Protein AF-A0A352PPS0-F1 (afdb_monomer_lite)

pLDDT: mean 83.67, std 15.59, range [37.5, 98.56]

Structure (mmCIF, N/CA/C/O backbone):
data_AF-A0A352PPS0-F1
#
_entry.id   AF-A0A352PPS0-F1
#
loop_
_atom_site.group_PDB
_atom_site.id
_atom_site.type_symbol
_atom_site.label_atom_id
_atom_site.label_alt_id
_atom_site.label_comp_id
_atom_site.label_asym_id
_atom_site.label_entity_id
_atom_site.label_seq_id
_atom_site.pdbx_PDB_ins_code
_atom_site.Cartn_x
_atom_site.Cartn_y
_atom_site.Cartn_z
_atom_site.occupancy
_atom_site.B_iso_or_equiv
_atom_site.auth_seq_id
_atom_site.auth_comp_id
_atom_site.auth_asym_id
_atom_site.auth_atom_id
_atom_site.pdbx_PDB_model_num
ATOM 1 N N . MET A 1 1 ? 40.418 -18.395 -46.993 1.00 37.50 1 MET A N 1
ATOM 2 C CA . MET A 1 1 ? 40.981 -17.068 -46.673 1.00 37.50 1 MET A CA 1
ATOM 3 C C . MET A 1 1 ? 39.799 -16.123 -46.487 1.00 37.50 1 MET A C 1
ATOM 5 O O . MET A 1 1 ? 39.028 -15.987 -47.421 1.00 37.50 1 MET A O 1
ATOM 9 N N . ALA A 1 2 ? 39.652 -15.598 -45.265 1.00 41.09 2 ALA A N 1
ATOM 10 C CA . ALA A 1 2 ? 38.721 -14.564 -44.783 1.00 41.09 2 ALA A CA 1
ATOM 11 C C . ALA A 1 2 ? 37.194 -14.822 -44.847 1.00 41.09 2 ALA A C 1
ATOM 13 O O . ALA A 1 2 ? 36.519 -14.446 -45.799 1.00 41.09 2 ALA A O 1
ATOM 14 N N . GLU A 1 3 ? 36.640 -15.358 -43.750 1.00 42.94 3 GLU A N 1
ATOM 15 C CA . GLU A 1 3 ? 35.248 -15.107 -43.349 1.00 42.94 3 GLU A CA 1
ATOM 16 C C . GLU A 1 3 ? 35.122 -13.666 -42.822 1.00 42.94 3 GLU A C 1
ATOM 18 O O . GLU A 1 3 ? 35.932 -13.212 -42.013 1.00 42.94 3 GLU A O 1
ATOM 23 N N . HIS A 1 4 ? 34.116 -12.939 -43.305 1.00 43.69 4 HIS A N 1
ATOM 24 C CA . HIS A 1 4 ? 33.852 -11.531 -43.007 1.00 43.69 4 HIS A CA 1
ATOM 25 C C . HIS A 1 4 ? 33.014 -11.402 -41.713 1.00 43.69 4 HIS A C 1
ATOM 27 O O . HIS A 1 4 ? 31.866 -11.850 -41.704 1.00 43.69 4 HIS A O 1
ATOM 33 N N . PRO A 1 5 ? 33.491 -10.767 -40.620 1.00 50.28 5 PRO A N 1
ATOM 34 C CA . PRO A 1 5 ? 32.721 -10.633 -39.387 1.00 50.28 5 PRO A CA 1
ATOM 35 C C . PRO A 1 5 ? 32.098 -9.231 -39.298 1.00 50.28 5 PRO A C 1
ATOM 37 O O . PRO A 1 5 ? 32.590 -8.377 -38.567 1.00 50.28 5 PRO A O 1
ATOM 40 N N . LEU A 1 6 ? 31.020 -8.967 -40.045 1.00 51.28 6 LEU A N 1
ATOM 41 C CA . LEU A 1 6 ? 30.282 -7.689 -39.955 1.00 51.28 6 LEU A CA 1
ATOM 42 C C . LEU A 1 6 ? 28.905 -7.799 -39.274 1.00 51.28 6 LEU A C 1
ATOM 44 O O . LEU A 1 6 ? 28.331 -6.780 -38.915 1.00 51.28 6 LEU A O 1
ATOM 48 N N . GLY A 1 7 ? 28.405 -9.007 -38.990 1.00 50.94 7 GLY A N 1
ATOM 49 C CA . GLY A 1 7 ? 27.068 -9.194 -38.399 1.00 50.94 7 GLY A CA 1
ATOM 50 C C . GLY A 1 7 ? 26.968 -9.034 -36.874 1.00 50.94 7 GLY A C 1
ATOM 51 O O . GLY A 1 7 ? 25.877 -8.895 -36.348 1.00 50.94 7 GLY A O 1
ATOM 52 N N . ARG A 1 8 ? 28.083 -9.047 -36.126 1.00 51.66 8 ARG A N 1
ATOM 53 C CA . ARG A 1 8 ? 28.049 -9.082 -34.643 1.00 51.66 8 ARG A CA 1
ATOM 54 C C . ARG A 1 8 ? 28.060 -7.696 -33.977 1.00 51.66 8 ARG A C 1
ATOM 56 O O . ARG A 1 8 ? 27.769 -7.587 -32.786 1.00 51.66 8 ARG A O 1
ATOM 63 N N . PHE A 1 9 ? 28.431 -6.650 -34.714 1.00 49.06 9 PHE A N 1
ATOM 64 C CA . PHE A 1 9 ? 28.493 -5.283 -34.185 1.00 49.06 9 PHE A CA 1
ATOM 65 C C . PHE A 1 9 ? 27.143 -4.558 -34.251 1.00 49.06 9 PHE A C 1
ATOM 67 O O . PHE A 1 9 ? 26.842 -3.784 -33.344 1.00 49.06 9 PHE A O 1
ATOM 74 N N . ASP A 1 10 ? 26.319 -4.862 -35.256 1.00 56.62 10 ASP A N 1
ATOM 75 C CA . ASP A 1 10 ? 25.022 -4.212 -35.479 1.00 56.62 10 ASP A CA 1
ATOM 76 C C . ASP A 1 10 ? 23.977 -4.634 -34.424 1.00 56.62 10 ASP A C 1
ATOM 78 O O . ASP A 1 10 ? 23.332 -3.798 -33.795 1.00 56.62 10 ASP A O 1
ATOM 82 N N . ASP A 1 11 ? 23.930 -5.924 -34.067 1.00 53.34 11 ASP A N 1
ATOM 83 C CA . ASP A 1 11 ? 23.025 -6.434 -33.022 1.00 53.34 11 ASP A CA 1
ATOM 84 C C . ASP A 1 11 ? 23.283 -5.815 -31.639 1.00 53.34 11 ASP A C 1
ATOM 86 O O . ASP A 1 11 ? 22.356 -5.581 -30.864 1.00 53.34 11 ASP A O 1
ATOM 90 N N . ARG A 1 12 ? 24.546 -5.503 -31.310 1.00 50.44 12 ARG A N 1
ATOM 91 C CA . ARG A 1 12 ? 24.896 -4.849 -30.035 1.00 50.44 12 ARG A CA 1
ATOM 92 C C . ARG A 1 12 ? 24.536 -3.367 -30.021 1.00 50.44 12 ARG A C 1
ATOM 94 O O . ARG A 1 12 ? 24.243 -2.839 -28.949 1.00 50.44 12 ARG A O 1
ATOM 101 N N . LEU A 1 13 ? 24.575 -2.706 -31.175 1.00 52.91 13 LEU A N 1
ATOM 102 C CA . LEU A 1 13 ? 24.154 -1.317 -31.341 1.00 52.91 13 LEU A CA 1
ATOM 103 C C . LEU A 1 13 ? 22.631 -1.202 -31.285 1.00 52.91 13 LEU A C 1
ATOM 105 O O . LEU A 1 13 ? 22.135 -0.353 -30.553 1.00 52.91 13 LEU A O 1
ATOM 109 N N . ASN A 1 14 ? 21.898 -2.119 -31.917 1.00 47.72 14 ASN A N 1
ATOM 110 C CA . ASN A 1 14 ? 20.436 -2.173 -31.840 1.00 47.72 14 ASN A CA 1
ATOM 111 C C . ASN A 1 14 ? 19.934 -2.588 -30.444 1.00 47.72 14 ASN A C 1
ATOM 113 O O . ASN A 1 14 ? 18.963 -2.019 -29.948 1.00 47.72 14 ASN A O 1
ATOM 117 N N . PHE A 1 15 ? 20.638 -3.489 -29.746 1.00 49.09 15 PHE A N 1
ATOM 118 C CA . PHE A 1 15 ? 20.342 -3.826 -28.347 1.00 49.09 15 PHE A CA 1
ATOM 119 C C . PHE A 1 15 ? 20.603 -2.652 -27.392 1.00 49.09 15 PHE A C 1
ATOM 121 O O . PHE A 1 15 ? 19.826 -2.423 -26.470 1.00 49.09 15 PHE A O 1
ATOM 128 N N . ARG A 1 16 ? 21.671 -1.874 -27.619 1.00 47.38 16 ARG A N 1
ATOM 129 C CA . ARG A 1 16 ? 21.969 -0.667 -26.828 1.00 47.38 16 ARG A CA 1
ATOM 130 C C . ARG A 1 16 ? 21.040 0.502 -27.165 1.00 47.38 16 ARG A C 1
ATOM 132 O O . ARG A 1 16 ? 20.626 1.203 -26.254 1.00 47.38 16 ARG A O 1
ATOM 139 N N . ALA A 1 17 ? 20.646 0.667 -28.425 1.00 43.44 17 ALA A N 1
ATOM 140 C CA . ALA A 1 17 ? 19.723 1.716 -28.860 1.00 43.44 17 ALA A CA 1
ATOM 141 C C . ALA A 1 17 ? 18.268 1.459 -28.416 1.00 43.44 17 ALA A C 1
ATOM 143 O O . ALA A 1 17 ? 17.524 2.405 -28.176 1.00 43.44 17 ALA A O 1
ATOM 144 N N . ALA A 1 18 ? 17.864 0.195 -28.233 1.00 47.72 18 ALA A N 1
ATOM 145 C CA . ALA A 1 18 ? 16.584 -0.162 -27.612 1.00 47.72 18 ALA A CA 1
ATOM 146 C C . ALA A 1 18 ? 16.603 -0.082 -26.067 1.00 47.72 18 ALA A C 1
ATOM 148 O O . ALA A 1 18 ? 15.538 -0.083 -25.443 1.00 47.72 18 ALA A O 1
ATOM 149 N N . ALA A 1 19 ? 17.791 -0.010 -25.450 1.00 51.19 19 ALA A N 1
ATOM 150 C CA . ALA A 1 19 ? 17.988 0.006 -23.997 1.00 51.19 19 ALA A CA 1
ATOM 151 C C . ALA A 1 19 ? 17.868 1.401 -23.354 1.00 51.19 19 ALA A C 1
ATOM 153 O O . ALA A 1 19 ? 17.759 1.490 -22.134 1.00 51.19 19 ALA A O 1
ATOM 154 N N . ASP A 1 20 ? 17.794 2.475 -24.143 1.00 52.12 20 ASP A N 1
ATOM 155 C CA . ASP A 1 20 ? 17.664 3.852 -23.645 1.00 52.12 20 ASP A CA 1
ATOM 156 C C . ASP A 1 20 ? 16.198 4.283 -23.433 1.00 52.12 20 ASP A C 1
ATOM 158 O O . ASP A 1 20 ? 15.811 5.435 -23.643 1.00 52.12 20 ASP A O 1
ATOM 162 N N . ARG A 1 21 ? 15.344 3.387 -22.916 1.00 60.16 21 ARG A N 1
ATOM 163 C CA . ARG A 1 21 ? 14.296 3.900 -22.018 1.00 60.16 21 ARG A CA 1
ATOM 164 C C . ARG A 1 21 ? 15.053 4.439 -20.809 1.00 60.16 21 ARG A C 1
ATOM 166 O O . ARG A 1 21 ? 15.854 3.684 -20.265 1.00 60.16 21 ARG A O 1
ATOM 173 N N . PRO A 1 22 ? 14.842 5.684 -20.343 1.00 71.94 22 PRO A N 1
ATOM 174 C CA . PRO A 1 22 ? 15.535 6.136 -19.147 1.00 71.94 22 PRO A CA 1
ATOM 175 C C . PRO A 1 22 ? 15.163 5.174 -18.015 1.00 71.94 22 PRO A C 1
ATOM 177 O O . PRO A 1 22 ? 14.021 5.181 -17.559 1.00 71.94 22 PRO A O 1
ATOM 180 N N . MET A 1 23 ? 16.095 4.310 -17.595 1.00 80.62 23 MET A N 1
ATOM 181 C CA . MET A 1 23 ? 15.862 3.246 -16.600 1.00 80.62 23 MET A CA 1
ATOM 182 C C . MET A 1 23 ? 15.218 3.808 -15.325 1.00 80.62 23 MET A C 1
ATOM 184 O O . MET A 1 23 ? 14.357 3.189 -14.706 1.00 80.62 23 MET A O 1
ATOM 188 N N . ILE A 1 24 ? 15.553 5.061 -15.012 1.00 88.50 24 ILE A N 1
ATOM 189 C CA . ILE A 1 24 ? 14.968 5.875 -13.945 1.00 88.50 24 ILE A CA 1
ATOM 190 C C . ILE A 1 24 ? 13.440 6.003 -14.076 1.00 88.50 24 ILE A C 1
ATOM 192 O O . ILE A 1 24 ? 12.725 5.863 -13.087 1.00 88.50 24 ILE A O 1
ATOM 196 N N . LEU A 1 25 ? 12.918 6.246 -15.280 1.00 92.50 25 LEU A N 1
ATOM 197 C CA . LEU A 1 25 ? 11.481 6.371 -15.533 1.00 92.50 25 LEU A CA 1
ATOM 198 C C . LEU A 1 25 ? 10.762 5.036 -15.330 1.00 92.50 25 LEU A C 1
ATOM 200 O O . LEU A 1 25 ? 9.677 5.016 -14.754 1.00 92.50 25 LEU A O 1
ATOM 204 N N . LEU A 1 26 ? 11.360 3.919 -15.756 1.00 94.12 26 LEU A N 1
ATOM 205 C CA . LEU A 1 26 ? 10.800 2.592 -15.495 1.00 94.12 26 LEU A CA 1
ATOM 206 C C . LEU A 1 26 ? 10.737 2.309 -13.987 1.00 94.12 26 LEU A C 1
ATOM 208 O O . LEU A 1 26 ? 9.697 1.892 -13.479 1.00 94.12 26 LEU A O 1
ATOM 212 N N . TYR A 1 27 ? 11.814 2.595 -13.258 1.00 95.50 27 TYR A N 1
ATOM 213 C CA . TYR A 1 27 ? 11.867 2.405 -11.807 1.00 95.50 27 TYR A CA 1
ATOM 214 C C . TYR A 1 27 ? 10.841 3.269 -11.084 1.00 95.50 27 TYR A C 1
ATOM 216 O O . TYR A 1 27 ? 10.126 2.778 -10.211 1.00 95.50 27 TYR A O 1
ATOM 224 N N . ALA A 1 28 ? 10.705 4.532 -11.495 1.00 96.31 28 ALA A N 1
ATOM 225 C CA . ALA A 1 28 ? 9.682 5.426 -10.975 1.00 96.31 28 ALA A CA 1
ATOM 226 C C . ALA A 1 28 ? 8.274 4.867 -11.225 1.00 96.31 28 ALA A C 1
ATOM 228 O O . ALA A 1 28 ? 7.472 4.827 -10.297 1.00 96.31 28 ALA A O 1
ATOM 229 N N . LYS A 1 29 ? 7.980 4.368 -12.434 1.00 97.31 29 LYS A N 1
ATOM 230 C CA . LYS A 1 29 ? 6.690 3.731 -12.747 1.00 97.31 29 LYS A CA 1
ATOM 231 C C . LYS A 1 29 ? 6.410 2.534 -11.838 1.00 97.31 29 LYS A C 1
ATOM 233 O O . LYS A 1 29 ? 5.320 2.444 -11.280 1.00 97.31 29 LYS A O 1
ATOM 238 N N . ILE A 1 30 ? 7.383 1.642 -11.651 1.00 97.56 30 ILE A N 1
ATOM 239 C CA . ILE A 1 30 ? 7.228 0.473 -10.774 1.00 97.56 30 ILE A CA 1
ATOM 240 C C . ILE A 1 30 ? 6.964 0.915 -9.330 1.00 97.56 30 ILE A C 1
ATOM 242 O O . ILE A 1 30 ? 6.013 0.443 -8.711 1.00 97.56 30 ILE A O 1
ATOM 246 N N . LEU A 1 31 ? 7.751 1.853 -8.799 1.00 97.75 31 LEU A N 1
ATOM 247 C CA . LEU A 1 31 ? 7.575 2.355 -7.434 1.00 97.75 31 LEU A CA 1
ATOM 248 C C . LEU A 1 31 ? 6.219 3.042 -7.243 1.00 97.75 31 LEU A C 1
ATOM 250 O O . LEU A 1 31 ? 5.533 2.761 -6.262 1.00 97.75 31 LEU A O 1
ATOM 254 N N . ILE A 1 32 ? 5.796 3.886 -8.191 1.00 98.00 32 ILE A N 1
ATOM 255 C CA . ILE A 1 32 ? 4.479 4.540 -8.169 1.00 98.00 32 ILE A CA 1
ATOM 256 C C . ILE A 1 32 ? 3.366 3.491 -8.174 1.00 98.00 32 ILE A C 1
ATOM 258 O O . ILE A 1 32 ? 2.435 3.593 -7.375 1.00 98.00 32 ILE A O 1
ATOM 262 N N . LEU A 1 33 ? 3.469 2.464 -9.023 1.00 98.38 33 LEU A N 1
ATOM 263 C CA . LEU A 1 33 ? 2.502 1.372 -9.070 1.00 98.38 33 LEU A CA 1
ATOM 264 C C . LEU A 1 33 ? 2.408 0.661 -7.712 1.00 98.38 33 LEU A C 1
ATOM 266 O O . LEU A 1 33 ? 1.320 0.588 -7.140 1.00 98.38 33 LEU A O 1
ATOM 270 N N . LEU A 1 34 ? 3.531 0.192 -7.164 1.00 97.88 34 LEU A N 1
ATOM 271 C CA . LEU A 1 34 ? 3.546 -0.560 -5.906 1.00 97.88 34 LEU A CA 1
ATOM 272 C C . LEU A 1 34 ? 3.079 0.286 -4.715 1.00 97.88 34 LEU A C 1
ATOM 274 O O . LEU A 1 34 ? 2.258 -0.173 -3.918 1.00 97.88 34 LEU A O 1
ATOM 278 N N . TRP A 1 35 ? 3.534 1.536 -4.607 1.00 97.50 35 TRP A N 1
ATOM 279 C CA . TRP A 1 35 ? 3.053 2.447 -3.569 1.00 97.50 35 TRP A CA 1
ATOM 280 C C . TRP A 1 35 ? 1.562 2.733 -3.718 1.00 97.50 35 TRP A C 1
ATOM 282 O O . TRP A 1 35 ? 0.854 2.705 -2.718 1.00 97.50 35 TRP A O 1
ATOM 292 N N . SER A 1 36 ? 1.048 2.947 -4.933 1.00 97.31 36 SER A N 1
ATOM 293 C CA . SER A 1 36 ? -0.384 3.206 -5.134 1.00 97.31 36 SER A CA 1
ATOM 294 C C . SER A 1 36 ? -1.265 2.047 -4.652 1.00 97.31 36 SER A C 1
ATOM 296 O O . SER A 1 36 ? -2.279 2.279 -3.994 1.00 97.31 36 SER A O 1
ATOM 298 N N . ILE A 1 37 ? -0.835 0.805 -4.897 1.00 97.69 37 ILE A N 1
ATOM 299 C CA . ILE A 1 37 ? -1.500 -0.412 -4.417 1.00 97.69 37 ILE A CA 1
ATOM 300 C C . ILE A 1 37 ? -1.475 -0.457 -2.885 1.00 97.69 37 ILE A C 1
ATOM 302 O O . ILE A 1 37 ? -2.512 -0.668 -2.258 1.00 97.69 37 ILE A O 1
ATOM 306 N N . ASN A 1 38 ? -0.309 -0.218 -2.278 1.00 95.31 38 ASN A N 1
ATOM 307 C CA . ASN A 1 38 ? -0.132 -0.275 -0.826 1.00 95.31 38 ASN A CA 1
ATOM 308 C C . ASN A 1 38 ? -0.883 0.843 -0.080 1.00 95.31 38 ASN A C 1
ATOM 310 O O . ASN A 1 38 ? -1.439 0.626 0.996 1.00 95.31 38 ASN A O 1
ATOM 314 N N . PHE A 1 39 ? -0.947 2.038 -0.670 1.00 93.75 39 PHE A N 1
ATOM 315 C CA . PHE A 1 39 ? -1.657 3.181 -0.104 1.00 93.75 39 PHE A CA 1
ATOM 316 C C . PHE A 1 39 ? -3.174 3.111 -0.306 1.00 93.75 39 PHE A C 1
ATOM 318 O O . PHE A 1 39 ? -3.901 3.774 0.436 1.00 93.75 39 PHE A O 1
ATOM 325 N N . ALA A 1 40 ? -3.685 2.312 -1.247 1.00 95.44 40 ALA A N 1
ATOM 326 C CA . ALA A 1 40 ? -5.117 2.260 -1.535 1.00 95.44 40 ALA A CA 1
ATOM 327 C C . ALA A 1 40 ? -5.984 1.861 -0.317 1.00 95.44 40 ALA A C 1
ATOM 329 O O . ALA A 1 40 ? -6.936 2.593 -0.028 1.00 95.44 40 ALA A O 1
ATOM 330 N N . PRO A 1 41 ? -5.682 0.799 0.464 1.00 93.94 41 PRO A N 1
ATOM 331 C CA . PRO A 1 41 ? -6.477 0.452 1.644 1.00 93.94 41 PRO A CA 1
ATOM 332 C C . PRO A 1 41 ? -6.577 1.563 2.711 1.00 93.94 41 PRO A C 1
ATOM 334 O O . PRO A 1 41 ? -7.706 1.912 3.077 1.00 93.94 41 PRO A O 1
ATOM 337 N N . PRO A 1 42 ? -5.474 2.160 3.222 1.00 91.81 42 PRO A N 1
ATOM 338 C CA . PRO A 1 42 ? -5.576 3.241 4.205 1.00 91.81 42 PRO A CA 1
ATOM 339 C C . PRO A 1 42 ? -6.204 4.514 3.622 1.00 91.81 42 PRO A C 1
ATOM 341 O O . PRO A 1 42 ? -6.929 5.212 4.336 1.00 91.81 42 PRO A O 1
ATOM 344 N N . LEU A 1 43 ? -5.990 4.802 2.334 1.00 91.88 43 LEU A N 1
ATOM 345 C CA . LEU A 1 43 ? -6.595 5.949 1.655 1.00 91.88 43 LEU A CA 1
ATOM 346 C C . LEU A 1 43 ? -8.117 5.797 1.537 1.00 91.88 43 LEU A C 1
ATOM 348 O O . LEU A 1 43 ? -8.864 6.718 1.863 1.00 91.88 43 LEU A O 1
ATOM 352 N N . LEU A 1 44 ? -8.600 4.619 1.146 1.00 92.94 44 LEU A N 1
ATOM 353 C CA . LEU A 1 44 ? -10.034 4.337 1.089 1.00 92.94 44 LEU A CA 1
ATOM 354 C C . LEU A 1 44 ? -10.663 4.293 2.475 1.00 92.94 44 LEU A C 1
ATOM 356 O O . LEU A 1 44 ? -11.769 4.796 2.645 1.00 92.94 44 LEU A O 1
ATOM 360 N N . ALA A 1 45 ? -9.957 3.775 3.481 1.00 90.50 45 ALA A N 1
ATOM 361 C CA . ALA A 1 45 ? -10.411 3.882 4.863 1.00 90.50 45 ALA A CA 1
ATOM 362 C C . ALA A 1 45 ? -10.557 5.349 5.294 1.00 90.50 45 ALA A C 1
ATOM 364 O O . ALA A 1 45 ? -11.547 5.710 5.928 1.00 90.50 45 ALA A O 1
ATOM 365 N N . HIS A 1 46 ? -9.628 6.218 4.884 1.00 89.12 46 HIS A N 1
ATOM 366 C CA . HIS A 1 46 ? -9.751 7.654 5.102 1.00 89.12 46 HIS A CA 1
ATOM 367 C C . HIS A 1 46 ? -10.928 8.270 4.334 1.00 89.12 46 HIS A C 1
ATOM 369 O O . HIS A 1 46 ? -11.619 9.118 4.888 1.00 89.12 46 HIS A O 1
ATOM 375 N N . PHE A 1 47 ? -11.204 7.880 3.087 1.00 88.44 47 PHE A N 1
ATOM 376 C CA . PHE A 1 47 ? -12.268 8.507 2.289 1.00 88.44 47 PHE A CA 1
ATOM 377 C C . PHE A 1 47 ? -13.683 7.969 2.546 1.00 88.44 47 PHE A C 1
ATOM 379 O O . PHE A 1 47 ? -14.658 8.712 2.412 1.00 88.44 47 PHE A O 1
ATOM 386 N N . LEU A 1 48 ? -13.801 6.710 2.947 1.00 88.06 48 LEU A N 1
ATOM 387 C CA . LEU A 1 48 ? -15.081 6.027 3.133 1.00 88.06 48 LEU A CA 1
ATOM 388 C C . LEU A 1 48 ? -15.447 5.829 4.609 1.00 88.06 48 LEU A C 1
ATOM 390 O O . LEU A 1 48 ? -16.589 5.487 4.896 1.00 88.06 48 LEU A O 1
ATOM 394 N N . ASP A 1 49 ? -14.526 6.098 5.538 1.00 85.50 49 ASP A N 1
ATOM 395 C CA . ASP A 1 49 ? -14.732 6.029 6.991 1.00 85.50 49 ASP A CA 1
ATOM 396 C C . ASP A 1 49 ? -15.225 4.646 7.455 1.00 85.50 49 ASP A C 1
ATOM 398 O O . ASP A 1 49 ? -14.447 3.693 7.409 1.00 85.50 49 ASP A O 1
ATOM 402 N N . THR A 1 50 ? -16.499 4.488 7.822 1.00 85.44 50 THR A N 1
ATOM 403 C CA . THR A 1 50 ? -17.125 3.196 8.180 1.00 85.44 50 THR A CA 1
ATOM 404 C C . THR A 1 50 ? -17.870 2.532 7.017 1.00 85.44 50 THR A C 1
ATOM 406 O O . THR A 1 50 ? -18.396 1.431 7.138 1.00 85.44 50 THR A O 1
ATOM 409 N N . ARG A 1 51 ? -17.939 3.166 5.842 1.00 87.69 51 ARG A N 1
ATOM 410 C CA . ARG A 1 51 ? -18.642 2.591 4.687 1.00 87.69 51 ARG A CA 1
ATOM 411 C C . ARG A 1 51 ? -17.829 1.444 4.089 1.00 87.69 51 ARG A C 1
ATOM 413 O O . ARG A 1 51 ? -16.640 1.610 3.799 1.00 87.69 51 ARG A O 1
ATOM 420 N N . TRP A 1 52 ? -18.494 0.306 3.881 1.00 87.62 52 TRP A N 1
ATOM 421 C CA . TRP A 1 52 ? -17.920 -0.930 3.323 1.00 87.62 52 TRP A CA 1
ATOM 422 C C . TRP A 1 52 ? -16.667 -1.430 4.061 1.00 87.62 52 TRP A C 1
ATOM 424 O O . TRP A 1 52 ? -15.775 -2.031 3.467 1.00 87.62 52 TRP A O 1
ATOM 434 N N . ASP A 1 53 ? -16.587 -1.192 5.368 1.00 91.38 53 ASP A N 1
ATOM 435 C CA . ASP A 1 53 ? -15.467 -1.592 6.225 1.00 91.38 53 ASP A CA 1
ATOM 436 C C . ASP A 1 53 ? -15.530 -3.060 6.684 1.00 91.38 53 ASP A C 1
ATOM 438 O O . ASP A 1 53 ? -14.815 -3.457 7.604 1.00 91.38 53 ASP A O 1
ATOM 442 N N . ARG A 1 54 ? -16.355 -3.885 6.024 1.00 94.00 54 ARG A N 1
ATOM 443 C CA . ARG A 1 54 ? -16.538 -5.295 6.366 1.00 94.00 54 ARG A CA 1
ATOM 444 C C . ARG A 1 54 ? -15.186 -6.025 6.366 1.00 94.00 54 ARG A C 1
ATOM 446 O O . ARG A 1 54 ? -14.495 -5.998 5.343 1.00 94.00 54 ARG A O 1
ATOM 453 N N . PRO A 1 55 ? -14.823 -6.715 7.465 1.00 94.62 55 PRO A N 1
ATOM 454 C CA . PRO A 1 55 ? -13.632 -7.550 7.503 1.00 94.62 55 PRO A CA 1
ATOM 455 C C . PRO A 1 55 ? -13.708 -8.676 6.473 1.00 94.62 55 PRO A C 1
ATOM 457 O O . PRO A 1 55 ? -14.710 -9.392 6.401 1.00 94.62 55 PRO A O 1
ATOM 460 N N . PHE A 1 56 ? -12.625 -8.866 5.728 1.00 95.31 56 PHE A N 1
ATOM 461 C CA . PHE A 1 56 ? -12.499 -9.871 4.676 1.00 95.31 56 PHE A CA 1
ATOM 462 C C . PHE A 1 56 ? -12.621 -11.295 5.230 1.00 95.31 56 PHE A C 1
ATOM 464 O O . PHE A 1 56 ? -13.290 -12.151 4.653 1.00 95.31 56 PHE A O 1
ATOM 471 N N . ASP A 1 57 ? -12.055 -11.543 6.415 1.00 94.00 57 ASP A N 1
ATOM 472 C CA . ASP A 1 57 ? -12.229 -12.813 7.128 1.00 94.00 57 ASP A CA 1
ATOM 473 C C . ASP A 1 57 ? -13.597 -12.957 7.807 1.00 94.00 57 ASP A C 1
ATOM 475 O O . ASP A 1 57 ? -13.880 -14.008 8.381 1.00 94.00 57 ASP A O 1
ATOM 479 N N . ARG A 1 58 ? -14.457 -11.933 7.755 1.00 94.81 58 ARG A N 1
ATOM 480 C CA . ARG A 1 58 ? -15.754 -11.879 8.445 1.00 94.81 58 ARG A CA 1
ATOM 481 C C . ARG A 1 58 ? -15.631 -12.147 9.951 1.00 94.81 58 ARG A C 1
ATOM 483 O O . ARG A 1 58 ? -16.516 -12.774 10.528 1.00 94.81 58 ARG A O 1
ATOM 490 N N . ASN A 1 59 ? -14.536 -11.696 10.570 1.00 92.12 59 ASN A N 1
ATOM 491 C CA . ASN A 1 59 ? -14.194 -11.942 11.976 1.00 92.12 59 ASN A CA 1
ATOM 492 C C . ASN A 1 59 ? -14.070 -13.434 12.338 1.00 92.12 59 ASN A C 1
ATOM 494 O O . ASN A 1 59 ? -14.224 -13.810 13.501 1.00 92.12 59 ASN A O 1
ATOM 498 N N . ARG A 1 60 ? -13.797 -14.304 11.357 1.00 94.19 60 ARG A N 1
ATOM 499 C CA . ARG A 1 60 ? -13.561 -15.727 11.613 1.00 94.19 60 ARG A CA 1
ATOM 500 C C . ARG A 1 60 ? -12.291 -15.927 12.430 1.00 94.19 60 ARG A C 1
ATOM 502 O O . ARG A 1 60 ? -11.269 -15.273 12.209 1.00 94.19 60 ARG A O 1
ATOM 509 N N . LEU A 1 61 ? -12.360 -16.895 13.333 1.00 95.75 61 LEU A N 1
ATOM 510 C CA . LEU A 1 61 ? -11.214 -17.375 14.088 1.00 95.75 61 LEU A CA 1
ATOM 511 C C . LEU A 1 61 ? -10.551 -18.533 13.338 1.00 95.75 61 LEU A C 1
ATOM 513 O O . LEU A 1 61 ? -11.211 -19.317 12.654 1.00 95.75 61 LEU A O 1
ATOM 517 N N . PHE A 1 62 ? -9.234 -18.623 13.458 1.00 95.50 62 PHE A N 1
ATOM 518 C CA . PHE A 1 62 ? -8.467 -19.781 13.030 1.00 95.50 62 PHE A CA 1
ATOM 519 C C . PHE A 1 62 ? -8.483 -20.857 14.130 1.00 95.50 62 PHE A C 1
ATOM 521 O O . PHE A 1 62 ? -9.018 -20.647 15.219 1.00 95.50 62 PHE A O 1
ATOM 528 N N . ARG A 1 63 ? -7.904 -22.032 13.854 1.00 95.44 63 ARG A N 1
ATOM 529 C CA . ARG A 1 63 ? -7.916 -23.195 14.767 1.00 95.44 63 ARG A CA 1
ATOM 530 C C . ARG A 1 63 ? -7.286 -22.912 16.137 1.00 95.44 63 ARG A C 1
ATOM 532 O O . ARG A 1 63 ? -7.561 -23.626 17.088 1.00 95.44 63 ARG A O 1
ATOM 539 N N . ASP A 1 64 ? -6.461 -21.875 16.225 1.00 94.25 64 ASP A N 1
ATOM 540 C CA . ASP A 1 64 ? -5.808 -21.402 17.446 1.00 94.25 64 ASP A CA 1
ATOM 541 C C . ASP A 1 64 ? -6.659 -20.405 18.259 1.00 94.25 64 ASP A C 1
ATOM 543 O O . ASP A 1 64 ? -6.161 -19.800 19.207 1.00 94.25 64 ASP A O 1
ATOM 547 N N . GLY A 1 65 ? -7.920 -20.180 17.873 1.00 93.12 65 GLY A N 1
ATOM 548 C CA . GLY A 1 65 ? -8.835 -19.248 18.540 1.00 93.12 65 GLY A CA 1
ATOM 549 C C . GLY A 1 65 ? -8.540 -17.771 18.266 1.00 93.12 65 GLY A C 1
ATOM 550 O O . GLY A 1 65 ? -9.219 -16.900 18.806 1.00 93.12 65 GLY A O 1
ATOM 551 N N . ARG A 1 66 ? -7.551 -17.456 17.421 1.00 93.38 66 ARG A N 1
ATOM 552 C CA . ARG A 1 66 ? -7.184 -16.076 17.070 1.00 93.38 66 ARG A CA 1
ATOM 553 C C . ARG A 1 66 ? -7.801 -15.678 15.727 1.00 93.38 66 ARG A C 1
ATOM 555 O O . ARG A 1 66 ? -8.027 -16.555 14.894 1.00 93.38 66 ARG A O 1
ATOM 562 N N . PRO A 1 67 ? -8.035 -14.378 15.457 1.00 94.19 67 PRO A N 1
ATOM 563 C CA . PRO A 1 67 ? -8.564 -13.929 14.167 1.00 94.19 67 PRO A CA 1
ATOM 564 C C . PRO A 1 67 ? -7.747 -14.465 12.985 1.00 94.19 67 PRO A C 1
ATOM 566 O O . PRO A 1 67 ? -6.527 -14.618 13.100 1.00 94.19 67 PRO A O 1
ATOM 569 N N . LEU A 1 68 ? -8.389 -14.746 11.849 1.00 94.19 68 LEU A N 1
ATOM 570 C CA . LEU A 1 68 ? -7.688 -15.252 10.666 1.00 94.19 68 LEU A CA 1
ATOM 571 C C . LEU A 1 68 ? -6.705 -14.205 10.121 1.00 94.19 68 LEU A C 1
ATOM 573 O O . LEU A 1 68 ? -5.502 -14.468 10.085 1.00 94.19 68 LEU A O 1
ATOM 577 N N . PHE A 1 69 ? -7.206 -13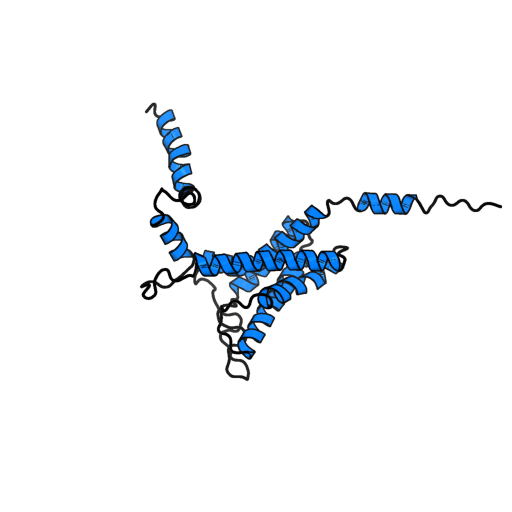.011 9.791 1.00 93.62 69 PHE A N 1
ATOM 578 C CA . PHE A 1 69 ? -6.409 -11.853 9.364 1.00 93.62 69 PHE A CA 1
ATOM 579 C C . PHE A 1 69 ? -6.575 -10.674 10.338 1.00 93.62 69 PHE A C 1
ATOM 581 O O . PHE A 1 69 ? -5.608 -9.980 10.677 1.00 93.62 69 PHE A O 1
ATOM 588 N N . GLY A 1 70 ? -7.786 -10.496 10.867 1.00 90.94 70 GLY A N 1
ATOM 589 C CA . GLY A 1 70 ? -8.170 -9.416 11.769 1.00 90.94 70 GLY A CA 1
ATOM 590 C C . GLY A 1 70 ? -8.951 -8.291 11.075 1.00 90.94 70 GLY A C 1
ATOM 591 O O . GLY A 1 70 ? -8.908 -8.144 9.853 1.00 90.94 70 GLY A O 1
ATOM 592 N N . PRO A 1 71 ? -9.616 -7.427 11.863 1.00 89.44 71 PRO A N 1
ATOM 593 C CA . PRO A 1 71 ? -10.643 -6.498 11.377 1.00 89.44 71 PRO A CA 1
ATOM 594 C C . PRO A 1 71 ? -10.131 -5.377 10.460 1.00 89.44 71 PRO A C 1
ATOM 596 O O . PRO A 1 71 ? -10.923 -4.695 9.823 1.00 89.44 71 PRO A O 1
ATOM 599 N N . HIS A 1 72 ? -8.814 -5.166 10.369 1.00 88.00 72 HIS A N 1
ATOM 600 C CA . HIS A 1 72 ? -8.244 -4.128 9.502 1.00 88.00 72 HIS A CA 1
ATOM 601 C C . HIS A 1 72 ? -8.067 -4.576 8.045 1.00 88.00 72 HIS A C 1
ATOM 603 O O . HIS A 1 72 ? -7.742 -3.746 7.197 1.00 88.00 72 HIS A O 1
ATOM 609 N N . LYS A 1 73 ? -8.279 -5.861 7.735 1.00 92.88 73 LYS A N 1
ATOM 610 C CA . LYS A 1 73 ? -8.293 -6.369 6.358 1.00 92.88 73 LYS A CA 1
ATOM 611 C C . LYS A 1 73 ? -9.725 -6.386 5.877 1.00 92.88 73 LYS A C 1
ATOM 613 O O . LYS A 1 73 ? -10.509 -7.201 6.340 1.00 92.88 73 LYS A O 1
ATOM 618 N N . THR A 1 74 ? -10.072 -5.439 5.012 1.00 95.56 74 THR A N 1
ATOM 619 C CA . THR A 1 74 ? -11.463 -5.142 4.643 1.00 95.56 74 THR A CA 1
ATOM 620 C C . THR A 1 74 ? -11.703 -5.358 3.160 1.00 95.56 74 THR A C 1
ATOM 622 O O . THR A 1 74 ? -10.801 -5.120 2.355 1.00 95.56 74 THR A O 1
ATOM 625 N N . ASP A 1 75 ? -12.930 -5.734 2.797 1.00 94.56 75 ASP A N 1
ATOM 626 C CA . ASP A 1 75 ? -13.325 -5.949 1.398 1.00 94.56 75 ASP A CA 1
ATOM 627 C C . ASP A 1 75 ? -13.028 -4.706 0.543 1.00 94.56 75 ASP A C 1
ATOM 629 O O . ASP A 1 75 ? -12.423 -4.812 -0.524 1.00 94.56 75 ASP A O 1
ATOM 633 N N . ARG A 1 76 ? -13.351 -3.505 1.051 1.00 95.31 76 ARG A N 1
ATOM 634 C CA . ARG A 1 76 ? -13.044 -2.236 0.368 1.00 95.31 76 ARG A CA 1
ATOM 635 C C . ARG A 1 76 ? -11.554 -2.030 0.116 1.00 95.31 76 ARG A C 1
ATOM 637 O O . ARG A 1 76 ? -11.190 -1.467 -0.909 1.00 95.31 76 ARG A O 1
ATOM 644 N N . GLY A 1 77 ? -10.703 -2.445 1.055 1.00 95.62 77 GLY A N 1
ATOM 645 C CA . GLY A 1 77 ? -9.261 -2.262 0.952 1.00 95.62 77 GLY A CA 1
ATOM 646 C C . GLY A 1 77 ? -8.693 -3.156 -0.138 1.00 95.62 77 GLY A C 1
ATOM 647 O O . GLY A 1 77 ? -7.953 -2.678 -0.991 1.00 95.62 77 GLY A O 1
ATOM 648 N N . LEU A 1 78 ? -9.115 -4.422 -0.154 1.00 96.62 78 LEU A N 1
ATOM 649 C CA . LEU A 1 78 ? -8.693 -5.394 -1.158 1.00 96.62 78 LEU A CA 1
ATOM 650 C C . LEU A 1 78 ? -9.197 -4.999 -2.550 1.00 96.62 78 LEU A C 1
ATOM 652 O O . LEU A 1 78 ? -8.393 -4.837 -3.461 1.00 96.62 78 LEU A O 1
ATOM 656 N N . ILE A 1 79 ? -10.507 -4.780 -2.711 1.00 97.25 79 ILE A N 1
ATOM 657 C CA . ILE A 1 79 ? -11.099 -4.384 -4.001 1.00 97.25 79 ILE A CA 1
ATOM 658 C C . ILE A 1 79 ? -10.472 -3.073 -4.486 1.00 97.25 79 ILE A C 1
ATOM 660 O O . ILE A 1 79 ? -10.090 -2.951 -5.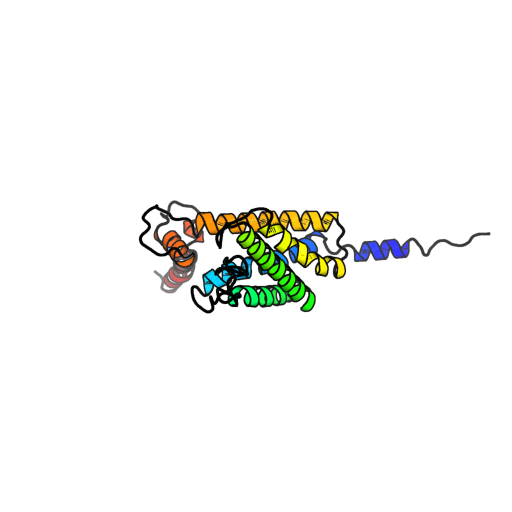647 1.00 97.25 79 ILE A O 1
ATOM 664 N N . GLY A 1 80 ? -10.309 -2.112 -3.581 1.00 97.56 80 GLY A N 1
ATOM 665 C CA . GLY A 1 80 ? -9.670 -0.838 -3.857 1.00 97.56 80 GLY A CA 1
ATOM 666 C C . GLY A 1 80 ? -8.238 -0.957 -4.359 1.00 97.56 80 GLY A C 1
ATOM 667 O O . GLY A 1 80 ? -7.888 -0.309 -5.340 1.00 97.56 80 GLY A O 1
ATOM 668 N N . ALA A 1 81 ? -7.424 -1.805 -3.732 1.00 97.75 81 ALA A N 1
ATOM 669 C CA . ALA A 1 81 ? -6.053 -2.054 -4.163 1.00 97.75 81 ALA A CA 1
ATOM 670 C C . ALA A 1 81 ? -5.990 -2.699 -5.556 1.00 97.75 81 ALA A C 1
ATOM 672 O O . ALA A 1 81 ? -5.159 -2.299 -6.370 1.00 97.75 81 ALA A O 1
ATOM 673 N N . LEU A 1 82 ? -6.894 -3.639 -5.861 1.00 98.50 82 LEU A N 1
ATOM 674 C CA . LEU A 1 82 ? -6.985 -4.261 -7.189 1.00 98.50 82 LEU A CA 1
ATOM 675 C C . LEU A 1 82 ? -7.357 -3.243 -8.273 1.00 98.50 82 LEU A C 1
ATOM 677 O O . LEU A 1 82 ? -6.702 -3.184 -9.317 1.00 98.50 82 LEU A O 1
ATOM 681 N N . LEU A 1 83 ? -8.377 -2.419 -8.018 1.00 98.25 83 LEU A N 1
ATOM 682 C CA . LEU A 1 83 ? -8.801 -1.366 -8.943 1.00 98.25 83 LEU A CA 1
ATOM 683 C C . LEU A 1 83 ? -7.708 -0.308 -9.124 1.00 98.25 83 LEU A C 1
ATOM 685 O O . LEU A 1 83 ? -7.419 0.078 -10.255 1.00 98.25 83 LEU A O 1
ATOM 689 N N . MET A 1 84 ? -7.063 0.113 -8.031 1.00 97.69 84 MET A N 1
ATOM 690 C CA . MET A 1 84 ? -5.980 1.095 -8.065 1.00 97.69 84 MET A CA 1
ATOM 691 C C . MET A 1 84 ? -4.774 0.562 -8.836 1.00 97.69 84 MET A C 1
ATOM 693 O O . MET A 1 84 ? -4.300 1.232 -9.744 1.00 97.69 84 MET A O 1
ATOM 697 N N . GLY A 1 85 ? -4.311 -0.656 -8.548 1.00 98.06 85 GLY A N 1
ATOM 698 C CA . GLY A 1 85 ? -3.179 -1.250 -9.261 1.00 98.06 85 GLY A CA 1
ATOM 699 C C . GLY A 1 85 ? -3.456 -1.458 -10.747 1.00 98.06 85 GLY A C 1
ATOM 700 O O . GLY A 1 85 ? -2.600 -1.165 -11.578 1.00 98.06 85 GLY A O 1
ATOM 701 N N . THR A 1 86 ? -4.668 -1.887 -11.104 1.00 98.31 86 THR A N 1
ATOM 702 C CA . THR A 1 86 ? -5.066 -2.037 -12.513 1.00 98.31 86 THR A CA 1
ATOM 703 C C . THR A 1 86 ? -5.126 -0.679 -13.219 1.00 98.31 86 THR A C 1
ATOM 705 O O . THR A 1 86 ? -4.532 -0.513 -14.283 1.00 98.31 86 THR A O 1
ATOM 708 N N . GLY A 1 87 ? -5.799 0.309 -12.621 1.00 98.31 87 GLY A N 1
ATOM 709 C CA . GLY A 1 87 ? -5.972 1.642 -13.202 1.00 98.31 87 GLY A CA 1
ATOM 710 C C . GLY A 1 87 ? -4.662 2.424 -13.305 1.00 98.31 87 GLY A C 1
ATOM 711 O O . GLY A 1 87 ? -4.322 2.914 -14.378 1.00 98.31 87 GLY A O 1
ATOM 712 N N . ILE A 1 88 ? -3.889 2.496 -12.218 1.00 98.25 88 ILE A N 1
ATOM 713 C CA . ILE A 1 88 ? -2.573 3.149 -12.211 1.00 98.25 88 ILE A CA 1
ATOM 714 C C . ILE A 1 88 ? -1.602 2.409 -13.131 1.00 98.25 88 ILE A C 1
ATOM 716 O O . ILE A 1 88 ? -0.863 3.057 -13.865 1.00 98.25 88 ILE A O 1
ATOM 720 N N . GLY A 1 89 ? -1.636 1.074 -13.166 1.00 97.88 89 GLY A N 1
ATOM 721 C CA . GLY A 1 89 ? -0.838 0.283 -14.104 1.00 97.88 89 GLY A CA 1
ATOM 722 C C . GLY A 1 89 ? -1.075 0.706 -15.554 1.00 97.88 89 GLY A C 1
ATOM 723 O O . GLY A 1 89 ? -0.119 1.046 -16.251 1.00 97.88 89 GLY A O 1
ATOM 724 N N . LEU A 1 90 ? -2.344 0.785 -15.969 1.00 98.12 90 LEU A N 1
ATOM 725 C CA . LEU A 1 90 ? -2.731 1.264 -17.299 1.00 98.12 90 LEU A CA 1
ATOM 726 C C . LEU A 1 90 ? -2.249 2.695 -17.570 1.00 98.12 90 LEU A C 1
ATOM 728 O O . LEU A 1 90 ? -1.665 2.952 -18.621 1.00 98.12 90 LEU A O 1
ATOM 732 N N . LEU A 1 91 ? -2.431 3.613 -16.615 1.00 98.00 91 LEU A N 1
ATOM 733 C CA . LEU A 1 91 ? -1.987 5.008 -16.745 1.00 98.00 91 LEU A CA 1
ATOM 734 C C . LEU A 1 91 ? -0.464 5.142 -16.886 1.00 98.00 91 LEU A C 1
ATOM 736 O O . LEU A 1 91 ? 0.020 6.046 -17.562 1.00 98.00 91 LEU A O 1
ATOM 740 N N . LEU A 1 92 ? 0.301 4.235 -16.279 1.00 96.38 92 LEU A N 1
ATOM 741 C CA . LEU A 1 92 ? 1.761 4.193 -16.390 1.00 96.38 92 LEU A CA 1
ATOM 742 C C . LEU A 1 92 ? 2.245 3.478 -17.665 1.00 96.38 92 LEU A C 1
ATOM 744 O O . LEU A 1 92 ? 3.452 3.458 -17.941 1.00 96.38 92 LEU A O 1
ATOM 748 N N . GLY A 1 93 ? 1.328 2.933 -18.468 1.00 95.75 93 GLY A N 1
ATOM 749 C CA . GLY A 1 93 ? 1.617 2.222 -19.714 1.00 95.75 93 GLY A CA 1
ATOM 750 C C . GLY A 1 93 ? 1.912 0.732 -19.535 1.00 95.75 93 GLY A C 1
ATOM 751 O O . GLY A 1 93 ? 2.437 0.110 -20.457 1.00 95.75 93 GLY A O 1
ATOM 752 N N . PHE A 1 94 ? 1.601 0.152 -18.373 1.00 96.50 94 PHE A N 1
ATOM 753 C CA . PHE A 1 94 ? 1.609 -1.296 -18.194 1.00 96.50 94 PHE A CA 1
ATOM 754 C C . PHE A 1 94 ? 0.296 -1.908 -18.706 1.00 96.50 94 PHE A C 1
ATOM 756 O O . PHE A 1 94 ? -0.767 -1.299 -18.567 1.00 96.50 94 PHE A O 1
ATOM 763 N N . PRO A 1 95 ? 0.320 -3.139 -19.239 1.00 97.44 95 PRO A N 1
ATOM 764 C CA . PRO A 1 95 ? -0.894 -3.895 -19.506 1.00 97.44 95 PRO A CA 1
ATOM 765 C C . PRO A 1 95 ? -1.734 -4.074 -18.236 1.00 97.44 95 PRO A C 1
ATOM 767 O O . PRO A 1 95 ? -1.192 -4.240 -17.140 1.00 97.44 95 PRO A O 1
ATOM 770 N N . TRP A 1 96 ? -3.062 -4.123 -18.383 1.00 97.25 96 TRP A N 1
ATOM 771 C CA . TRP A 1 96 ? -3.991 -4.266 -17.251 1.00 97.25 96 TRP A CA 1
ATOM 772 C C . TRP A 1 96 ? -3.651 -5.463 -16.347 1.00 97.25 96 TRP A C 1
ATOM 774 O O . TRP A 1 96 ? -3.744 -5.364 -15.125 1.00 97.25 96 TRP A O 1
ATOM 784 N N . TRP A 1 97 ? -3.206 -6.579 -16.934 1.00 97.75 97 TRP A N 1
ATOM 785 C CA . TRP A 1 97 ? -2.882 -7.805 -16.208 1.00 97.75 97 TRP A CA 1
ATOM 786 C C . TRP A 1 97 ? -1.604 -7.683 -15.368 1.00 97.75 97 TRP A C 1
ATOM 788 O O . TRP A 1 97 ? -1.505 -8.343 -14.336 1.00 97.75 97 TRP A O 1
ATOM 798 N N . VAL A 1 98 ? -0.655 -6.817 -15.750 1.00 98.00 98 VAL A N 1
ATOM 799 C CA . VAL A 1 98 ? 0.547 -6.536 -14.944 1.00 98.00 98 VAL A CA 1
ATOM 800 C C . VAL A 1 98 ? 0.141 -5.787 -13.680 1.00 98.00 98 VAL A C 1
ATOM 802 O O . VAL A 1 98 ? 0.490 -6.209 -12.578 1.00 98.00 98 VAL A O 1
ATOM 805 N N . GLY A 1 99 ? -0.644 -4.715 -13.829 1.00 98.25 99 GLY A N 1
ATOM 806 C CA . GLY A 1 99 ? -1.154 -3.931 -12.701 1.00 98.25 99 GLY A CA 1
ATOM 807 C C . GLY A 1 99 ? -2.025 -4.764 -11.758 1.00 98.25 99 GLY A C 1
ATOM 808 O O . GLY A 1 99 ? -1.808 -4.759 -10.544 1.00 98.25 99 GLY A O 1
ATOM 809 N N . LEU A 1 100 ? -2.952 -5.548 -12.319 1.00 98.56 100 LEU A N 1
ATOM 810 C CA . LEU A 1 100 ? -3.796 -6.468 -11.558 1.00 98.56 100 LEU A CA 1
ATOM 811 C C . LEU A 1 100 ? -2.968 -7.548 -10.848 1.00 98.56 100 LEU A C 1
ATOM 813 O O . LEU A 1 100 ? -3.171 -7.787 -9.661 1.00 98.56 100 LEU A O 1
ATOM 817 N N . GLY A 1 101 ? -2.022 -8.180 -11.547 1.00 98.50 101 GLY A N 1
ATOM 818 C CA . GLY A 1 101 ? -1.156 -9.218 -10.986 1.00 98.50 101 GLY A CA 1
ATOM 819 C C . GLY A 1 101 ? -0.307 -8.699 -9.827 1.00 98.50 101 GLY A C 1
ATOM 820 O O . GLY A 1 101 ? -0.256 -9.333 -8.772 1.00 98.50 101 GLY A O 1
ATOM 821 N N . CYS A 1 102 ? 0.279 -7.506 -9.976 1.00 98.50 102 CYS A N 1
ATOM 822 C CA . CYS A 1 102 ? 0.987 -6.826 -8.891 1.00 98.50 102 CYS A CA 1
ATOM 823 C C . CYS A 1 102 ? 0.064 -6.570 -7.695 1.00 98.50 102 CYS A C 1
ATOM 825 O O . CYS A 1 102 ? 0.447 -6.838 -6.558 1.00 98.50 102 CYS A O 1
ATOM 827 N N . ALA A 1 103 ? -1.159 -6.092 -7.937 1.00 98.44 103 ALA A N 1
ATOM 828 C CA . ALA A 1 103 ? -2.112 -5.804 -6.873 1.00 98.44 103 ALA A CA 1
ATOM 829 C C . ALA A 1 103 ? -2.550 -7.065 -6.119 1.00 98.44 103 ALA A C 1
ATOM 831 O O . ALA A 1 103 ? -2.539 -7.073 -4.888 1.00 98.44 103 ALA A O 1
ATOM 832 N N . VAL A 1 104 ? -2.870 -8.147 -6.836 1.00 98.50 104 VAL A N 1
ATOM 833 C CA . VAL A 1 104 ? -3.220 -9.443 -6.234 1.00 98.50 104 VAL A CA 1
ATOM 834 C C . VAL A 1 104 ? -2.072 -9.951 -5.369 1.00 98.50 104 VAL A C 1
ATOM 836 O O . VAL A 1 104 ? -2.285 -10.275 -4.203 1.00 98.50 104 VAL A O 1
ATOM 839 N N . LEU A 1 105 ? -0.851 -9.984 -5.906 1.00 98.19 105 LEU A N 1
ATOM 840 C CA . LEU A 1 105 ? 0.314 -10.504 -5.190 1.00 98.19 105 LEU A CA 1
ATOM 841 C C . LEU A 1 105 ? 0.680 -9.650 -3.974 1.00 98.19 105 LEU A C 1
ATOM 843 O O . LEU A 1 105 ? 0.993 -10.200 -2.920 1.00 98.19 105 LEU A O 1
ATOM 847 N N . SER A 1 106 ? 0.573 -8.324 -4.084 1.00 97.50 106 SER A N 1
ATOM 848 C CA . SER A 1 106 ? 0.787 -7.420 -2.952 1.00 97.50 106 SER A CA 1
ATOM 849 C C . SER A 1 106 ? -0.248 -7.651 -1.844 1.00 97.50 106 SER A C 1
ATOM 851 O O . SER A 1 106 ? 0.120 -7.791 -0.678 1.00 97.50 106 SER A O 1
ATOM 853 N N . MET A 1 107 ? -1.534 -7.793 -2.195 1.00 97.50 107 MET A N 1
ATOM 854 C CA . MET A 1 107 ? -2.599 -8.089 -1.226 1.00 97.50 107 MET A CA 1
ATOM 855 C C . MET A 1 107 ? -2.466 -9.486 -0.611 1.00 97.50 107 MET A C 1
ATOM 857 O O . MET A 1 107 ? -2.745 -9.661 0.574 1.00 97.50 107 MET A O 1
ATOM 861 N N . VAL A 1 108 ? -1.995 -10.480 -1.367 1.00 97.00 108 VAL A N 1
ATOM 862 C CA . VAL A 1 108 ? -1.649 -11.801 -0.817 1.00 97.00 108 VAL A CA 1
ATOM 863 C C . VAL A 1 108 ? -0.521 -11.676 0.206 1.00 97.00 108 VAL A C 1
ATOM 865 O O . VAL A 1 108 ? -0.609 -12.287 1.273 1.00 97.00 108 VAL A O 1
ATOM 868 N N . GLY A 1 109 ? 0.500 -10.862 -0.072 1.00 95.12 109 GLY A N 1
ATOM 869 C CA . GLY A 1 109 ? 1.564 -10.548 0.882 1.00 95.12 109 GLY A CA 1
ATOM 870 C C . GLY A 1 109 ? 1.017 -9.929 2.166 1.00 95.12 109 GLY A C 1
ATOM 871 O O . GLY A 1 109 ? 1.279 -10.441 3.253 1.00 95.12 109 GLY A O 1
ATOM 872 N N . ASP A 1 110 ? 0.166 -8.911 2.041 1.00 94.19 110 ASP A N 1
ATOM 873 C CA . ASP A 1 110 ? -0.455 -8.205 3.168 1.00 94.19 110 ASP A CA 1
ATOM 874 C C . ASP A 1 110 ? -1.320 -9.128 4.057 1.00 94.19 110 ASP A C 1
ATOM 876 O O . ASP A 1 110 ? -1.251 -9.113 5.299 1.00 94.19 110 ASP A O 1
ATOM 880 N N . LEU A 1 111 ? -2.127 -9.988 3.426 1.00 95.19 111 LEU A N 1
ATOM 881 C CA . LEU A 1 111 ? -2.933 -10.998 4.117 1.00 95.19 111 LEU A CA 1
ATOM 882 C C . LEU A 1 111 ? -2.051 -12.051 4.794 1.00 95.19 111 LEU A C 1
ATOM 884 O O . LEU A 1 111 ? -2.324 -12.425 5.937 1.00 95.19 111 LEU A O 1
ATOM 888 N N . SER A 1 112 ? -0.979 -12.489 4.131 1.00 94.50 112 SER A N 1
ATOM 889 C CA . SER A 1 112 ? -0.032 -13.473 4.669 1.00 94.50 112 SER A CA 1
ATOM 890 C C . SER A 1 112 ? 0.691 -12.925 5.893 1.00 94.50 112 SER A C 1
ATOM 892 O O . SER A 1 112 ? 0.705 -13.573 6.942 1.00 94.50 112 SER A O 1
ATOM 894 N N . THR A 1 113 ? 1.202 -11.694 5.822 1.00 92.56 113 THR A N 1
ATOM 895 C CA . THR A 1 113 ? 1.824 -11.044 6.977 1.00 92.56 113 THR A CA 1
ATOM 896 C C . THR A 1 113 ? 0.823 -10.873 8.114 1.00 92.56 113 THR A C 1
ATOM 898 O O . THR A 1 113 ? 1.137 -11.116 9.278 1.00 92.56 113 THR A O 1
ATOM 901 N N . SER A 1 114 ? -0.422 -10.512 7.807 1.00 92.25 114 SER A N 1
ATOM 902 C CA . SER A 1 114 ? -1.469 -10.377 8.824 1.00 92.25 114 SER A CA 1
ATOM 903 C C . SER A 1 114 ? -1.823 -11.700 9.483 1.00 92.25 114 SER A C 1
ATOM 905 O O . SER A 1 114 ? -1.944 -11.747 10.707 1.00 92.25 114 SER A O 1
ATOM 907 N N . PHE A 1 115 ? -1.908 -12.778 8.707 1.00 94.00 115 PHE A N 1
ATOM 908 C CA . PHE A 1 115 ? -2.077 -14.125 9.231 1.00 94.00 115 PHE A CA 1
ATOM 909 C C . PHE A 1 115 ? -0.931 -14.487 10.182 1.00 94.00 115 PHE A C 1
ATOM 911 O O . PHE A 1 115 ? -1.194 -14.845 11.330 1.00 94.00 115 PHE A O 1
ATOM 918 N N . ILE A 1 116 ? 0.327 -14.313 9.760 1.00 92.56 116 ILE A N 1
ATOM 919 C CA . ILE A 1 116 ? 1.515 -14.597 10.584 1.00 92.56 116 ILE A CA 1
ATOM 920 C C . ILE A 1 116 ? 1.477 -13.787 11.885 1.00 92.56 116 ILE A C 1
ATOM 922 O O . ILE A 1 116 ? 1.616 -14.362 12.966 1.00 92.56 116 ILE A O 1
ATOM 926 N N . LYS A 1 117 ? 1.182 -12.482 11.809 1.00 92.12 117 LYS A N 1
ATOM 927 C CA . LYS A 1 117 ? 1.035 -11.603 12.981 1.00 92.12 117 LYS A CA 1
ATOM 928 C C . LYS A 1 117 ? 0.020 -12.142 13.992 1.00 92.12 117 LYS A C 1
ATOM 930 O O . LYS A 1 117 ? 0.254 -12.051 15.196 1.00 92.12 117 LYS A O 1
ATOM 935 N N . ARG A 1 118 ? -1.095 -12.724 13.539 1.00 93.75 118 ARG A N 1
ATOM 936 C CA . ARG A 1 118 ? -2.083 -13.356 14.433 1.00 93.75 118 ARG A CA 1
ATOM 937 C C . ARG A 1 118 ? -1.543 -14.635 15.074 1.00 93.75 118 ARG A C 1
ATOM 939 O O . ARG A 1 118 ? -1.737 -14.829 16.274 1.00 93.75 118 ARG A O 1
ATOM 946 N N . ARG A 1 119 ? -0.795 -15.459 14.336 1.00 94.44 119 ARG A N 1
ATOM 947 C CA . ARG A 1 119 ? -0.186 -16.692 14.874 1.00 94.44 119 ARG A CA 1
ATOM 948 C C . ARG A 1 119 ? 0.883 -16.410 15.938 1.00 94.44 119 ARG A C 1
ATOM 950 O O . ARG A 1 119 ? 0.987 -17.165 16.898 1.00 94.44 119 ARG A O 1
ATOM 957 N N . VAL A 1 120 ? 1.587 -15.279 15.856 1.00 91.25 120 VAL A N 1
ATOM 958 C CA . VAL A 1 120 ? 2.555 -14.847 16.891 1.00 91.25 120 VAL A CA 1
ATOM 959 C C . VAL A 1 120 ? 1.946 -13.979 18.004 1.00 91.25 120 VAL A C 1
ATOM 961 O O . VAL A 1 120 ? 2.649 -13.558 18.913 1.00 91.25 120 VAL A O 1
ATOM 964 N N . GLY A 1 121 ? 0.634 -13.729 17.975 1.00 87.94 121 GLY A N 1
ATOM 965 C CA . GLY A 1 121 ? -0.093 -13.082 19.078 1.00 87.94 121 GLY A CA 1
ATOM 966 C C . GLY A 1 121 ? -0.098 -11.556 19.031 1.00 87.94 121 GLY A C 1
ATOM 967 O O . GLY A 1 121 ? -0.556 -10.912 19.970 1.00 87.94 121 GLY A O 1
ATOM 968 N N . LEU A 1 122 ? 0.360 -10.960 17.931 1.00 87.56 122 LEU A N 1
ATOM 969 C CA . LEU A 1 122 ? 0.297 -9.515 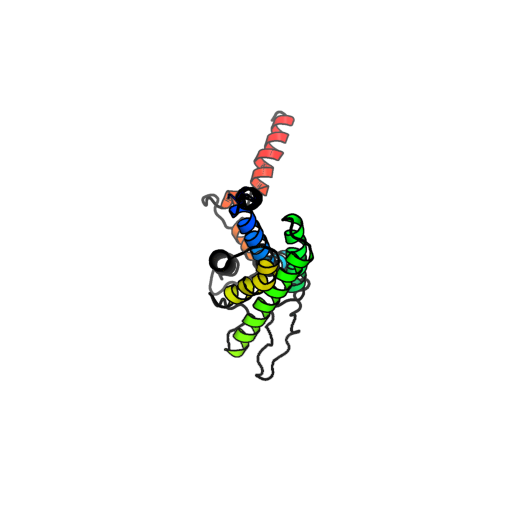17.742 1.00 87.56 122 LEU A CA 1
ATOM 970 C C . LEU A 1 122 ? -1.141 -9.088 17.457 1.00 87.56 122 LEU A C 1
ATOM 972 O O . LEU A 1 122 ? -1.864 -9.778 16.737 1.00 87.56 122 LEU A O 1
ATOM 976 N N . THR A 1 123 ? -1.543 -7.918 17.948 1.00 86.12 123 THR A N 1
ATOM 977 C CA . THR A 1 123 ? -2.872 -7.328 17.724 1.00 86.12 123 THR A CA 1
ATOM 978 C C . THR A 1 123 ? -3.013 -6.690 16.343 1.00 86.12 123 THR A C 1
ATOM 980 O O . THR A 1 123 ? -2.034 -6.349 15.665 1.00 86.12 123 THR A O 1
ATOM 983 N N . SER A 1 124 ? -4.256 -6.585 15.866 1.00 82.12 124 SER A N 1
ATOM 984 C CA . SER A 1 124 ? -4.544 -5.976 14.567 1.00 82.12 124 SER A CA 1
ATOM 985 C C . SER A 1 124 ? -4.069 -4.534 14.533 1.00 82.12 124 SER A C 1
ATOM 987 O O . SER A 1 124 ? -4.238 -3.795 15.493 1.00 82.12 124 SER A O 1
ATOM 989 N N . GLY A 1 125 ? -3.455 -4.150 13.416 1.00 75.00 125 GLY A N 1
ATOM 990 C CA . GLY A 1 125 ? -2.989 -2.785 13.248 1.00 75.00 125 GLY A CA 1
ATOM 991 C C . GLY A 1 125 ? -1.716 -2.485 14.028 1.00 75.00 125 GLY A C 1
ATOM 992 O O . GLY A 1 125 ? -1.373 -1.320 14.119 1.00 75.00 125 GLY A O 1
ATOM 993 N N . THR A 1 126 ? -0.975 -3.470 14.536 1.00 78.31 126 THR A N 1
ATOM 994 C CA . THR A 1 126 ? 0.426 -3.295 14.967 1.00 78.31 126 THR A CA 1
ATOM 995 C C . THR A 1 126 ? 1.330 -3.158 13.735 1.00 78.31 126 THR A C 1
ATOM 997 O O . THR A 1 126 ? 1.145 -3.906 12.777 1.00 78.31 126 THR A O 1
ATOM 1000 N N . VAL A 1 127 ? 2.252 -2.173 13.716 1.00 72.81 127 VAL A N 1
ATOM 1001 C CA . VAL A 1 127 ? 3.284 -2.130 12.651 1.00 72.81 127 VAL A CA 1
ATOM 1002 C C . VAL A 1 127 ? 4.328 -3.151 13.046 1.00 72.81 127 VAL A C 1
ATOM 1004 O O . VAL A 1 127 ? 4.836 -3.073 14.164 1.00 72.81 127 VAL A O 1
ATOM 1007 N N . THR A 1 128 ? 4.690 -4.038 12.134 1.00 76.81 128 THR A N 1
ATOM 1008 C CA . THR A 1 128 ? 5.931 -4.804 12.245 1.00 76.81 128 THR A CA 1
ATOM 1009 C C . THR A 1 128 ? 6.835 -4.389 11.095 1.00 76.81 128 THR A C 1
ATOM 1011 O O . THR A 1 128 ? 6.707 -4.944 10.000 1.00 76.81 128 THR A O 1
ATOM 1014 N N . PRO A 1 129 ? 7.699 -3.374 11.313 1.00 73.50 129 PRO A N 1
ATOM 1015 C CA . PRO A 1 129 ? 8.610 -2.890 10.285 1.00 73.50 129 PRO A CA 1
ATOM 1016 C C . PRO A 1 129 ? 9.432 -4.045 9.711 1.00 73.50 129 PRO A C 1
ATOM 1018 O O . PRO A 1 129 ? 9.863 -4.933 10.447 1.00 73.50 129 PRO A O 1
ATOM 1021 N N . GLY A 1 130 ? 9.630 -4.043 8.398 1.00 74.88 130 GLY A N 1
ATOM 1022 C CA . GLY A 1 130 ? 10.344 -5.098 7.686 1.00 74.88 130 GLY A CA 1
ATOM 1023 C C . GLY A 1 130 ? 9.401 -6.180 7.174 1.00 74.88 130 GLY A C 1
ATOM 1024 O O . GLY A 1 130 ? 9.245 -6.304 5.965 1.00 74.88 130 GLY A O 1
ATOM 1025 N N . ILE A 1 131 ? 8.743 -6.937 8.062 1.00 78.00 131 ILE A N 1
ATOM 1026 C CA . ILE A 1 131 ? 7.912 -8.089 7.649 1.00 78.00 131 ILE A CA 1
ATOM 1027 C C . ILE A 1 131 ? 6.711 -7.638 6.806 1.00 78.00 131 ILE A C 1
ATOM 1029 O O . ILE A 1 131 ? 6.419 -8.263 5.787 1.00 78.00 131 ILE A O 1
ATOM 1033 N N . ASP A 1 132 ? 6.055 -6.541 7.203 1.00 80.50 132 ASP A N 1
ATOM 1034 C CA . ASP A 1 132 ? 4.914 -5.976 6.469 1.00 80.50 132 ASP A CA 1
ATOM 1035 C C . ASP A 1 132 ? 5.331 -5.619 5.032 1.00 80.50 132 ASP A C 1
ATOM 1037 O O . ASP A 1 132 ? 4.789 -6.135 4.059 1.00 80.50 132 ASP A O 1
ATOM 1041 N N . GLN A 1 133 ? 6.396 -4.833 4.886 1.00 87.25 133 GLN A N 1
ATOM 1042 C CA . GLN A 1 133 ? 6.815 -4.311 3.586 1.00 87.25 133 GLN A CA 1
ATOM 1043 C C . GLN A 1 133 ? 7.479 -5.360 2.684 1.00 87.25 133 GLN A C 1
ATOM 1045 O O . GLN A 1 133 ? 7.430 -5.226 1.460 1.00 87.25 133 GLN A O 1
ATOM 1050 N N . LEU A 1 134 ? 8.109 -6.388 3.261 1.00 89.50 134 LEU A N 1
ATOM 1051 C CA . LEU A 1 134 ? 8.859 -7.376 2.491 1.00 89.50 134 LEU A CA 1
ATOM 1052 C C . LEU A 1 134 ? 7.924 -8.235 1.645 1.00 89.50 134 LEU A C 1
ATOM 1054 O O . LEU A 1 134 ? 8.108 -8.282 0.437 1.00 89.50 134 LEU A O 1
ATOM 1058 N N . LEU A 1 135 ? 6.907 -8.879 2.227 1.00 91.31 135 LEU A N 1
ATOM 1059 C CA . LEU A 1 135 ? 6.004 -9.735 1.442 1.00 91.31 135 LEU A CA 1
ATOM 1060 C C . LEU A 1 135 ? 5.128 -8.916 0.486 1.00 91.31 135 LEU A C 1
ATOM 1062 O O . LEU A 1 135 ? 4.947 -9.304 -0.668 1.00 91.31 135 LEU A O 1
ATOM 1066 N N . GLU A 1 136 ? 4.630 -7.767 0.943 1.00 92.69 136 GLU A N 1
ATOM 1067 C CA . GLU A 1 136 ? 3.783 -6.863 0.154 1.00 92.69 136 GLU A CA 1
ATOM 1068 C C . GLU A 1 136 ? 4.508 -6.286 -1.071 1.00 92.69 136 GLU A C 1
ATOM 1070 O O . GLU A 1 136 ? 3.878 -6.076 -2.111 1.00 92.69 136 GLU A O 1
ATOM 1075 N N . GLY A 1 137 ? 5.816 -6.032 -0.949 1.00 92.38 137 GLY A N 1
ATOM 1076 C CA . GLY A 1 137 ? 6.655 -5.481 -2.012 1.00 92.38 137 GLY A CA 1
ATOM 1077 C C . GLY A 1 137 ? 7.357 -6.531 -2.870 1.00 92.38 137 GLY A C 1
ATOM 1078 O O . GLY A 1 137 ? 7.524 -6.313 -4.066 1.00 92.38 137 GLY A O 1
ATOM 1079 N N . LEU A 1 138 ? 7.752 -7.672 -2.293 1.00 95.75 138 LEU A N 1
ATOM 1080 C CA . LEU A 1 138 ? 8.524 -8.707 -2.987 1.00 95.75 138 LEU A CA 1
ATOM 1081 C C . LEU A 1 138 ? 7.655 -9.555 -3.917 1.00 95.75 138 LEU A C 1
ATOM 1083 O O . LEU A 1 138 ? 8.064 -9.822 -5.044 1.00 95.75 138 LEU A O 1
ATOM 1087 N N . LEU A 1 139 ? 6.465 -9.981 -3.477 1.00 96.81 139 LEU A N 1
ATOM 1088 C CA . LEU A 1 139 ? 5.620 -10.873 -4.281 1.00 96.81 139 LEU A CA 1
ATOM 1089 C C . LEU A 1 139 ? 5.250 -10.290 -5.661 1.00 96.81 139 LEU A C 1
ATOM 1091 O O . LEU A 1 139 ? 5.351 -11.035 -6.636 1.00 96.81 139 LEU A O 1
ATOM 1095 N N . PRO A 1 140 ? 4.905 -8.993 -5.810 1.00 97.56 140 PRO A N 1
ATOM 1096 C CA . PRO A 1 140 ? 4.667 -8.371 -7.119 1.00 97.56 140 PRO A CA 1
ATOM 1097 C C . PRO A 1 140 ? 5.809 -8.533 -8.132 1.00 97.56 140 PRO A C 1
ATOM 1099 O O . PRO A 1 140 ? 5.553 -8.587 -9.339 1.00 97.56 140 PRO A O 1
ATOM 1102 N N . PHE A 1 141 ? 7.060 -8.675 -7.676 1.00 96.94 141 PHE A N 1
ATOM 1103 C CA . PHE A 1 141 ? 8.186 -8.898 -8.581 1.00 96.94 141 PHE A CA 1
ATOM 1104 C C . PHE A 1 141 ? 8.107 -10.226 -9.329 1.00 96.94 141 PHE A C 1
ATOM 1106 O O . PHE A 1 141 ? 8.696 -10.319 -10.398 1.00 96.94 141 PHE A O 1
ATOM 1113 N N . ALA A 1 142 ? 7.323 -11.210 -8.871 1.00 96.62 142 ALA A N 1
ATOM 1114 C CA . ALA A 1 142 ? 7.081 -12.435 -9.639 1.00 96.62 142 ALA A CA 1
ATOM 1115 C C . ALA A 1 142 ? 6.465 -12.152 -11.025 1.00 96.62 142 ALA A C 1
ATOM 1117 O O . ALA A 1 142 ? 6.759 -12.865 -11.985 1.00 96.62 142 ALA A O 1
ATOM 1118 N N . VAL A 1 143 ? 5.657 -11.090 -11.138 1.00 97.06 143 VAL A N 1
ATOM 1119 C CA . VAL A 1 143 ? 5.087 -10.614 -12.408 1.00 97.06 143 VAL A CA 1
ATOM 1120 C C . VAL A 1 143 ? 6.034 -9.630 -13.094 1.00 97.06 143 VAL A C 1
ATOM 1122 O O . VAL A 1 143 ? 6.304 -9.773 -14.286 1.00 97.06 143 VAL A O 1
ATOM 1125 N N . LEU A 1 144 ? 6.587 -8.664 -12.352 1.00 96.25 144 LEU A N 1
ATOM 1126 C CA . LEU A 1 144 ? 7.403 -7.592 -12.938 1.00 96.25 144 LEU A CA 1
ATOM 1127 C C . LEU A 1 144 ? 8.683 -8.105 -13.601 1.00 96.25 144 LEU A C 1
ATOM 1129 O O . LEU A 1 144 ? 8.988 -7.661 -14.698 1.00 96.25 144 LEU A O 1
ATOM 1133 N N . VAL A 1 145 ? 9.394 -9.070 -13.007 1.00 95.50 145 VAL A N 1
ATOM 1134 C CA . VAL A 1 145 ? 10.631 -9.625 -13.604 1.00 95.50 145 VAL A CA 1
ATOM 1135 C C . VAL A 1 145 ? 10.369 -10.494 -14.838 1.00 95.50 145 VAL A C 1
ATOM 1137 O O . VAL A 1 145 ? 11.298 -10.862 -15.548 1.00 95.50 145 VAL A O 1
ATOM 1140 N N . ARG A 1 146 ? 9.112 -10.901 -15.063 1.00 94.38 146 ARG A N 1
ATOM 1141 C CA . ARG A 1 146 ? 8.695 -11.615 -16.280 1.00 94.38 146 ARG A CA 1
ATOM 1142 C C . ARG A 1 146 ? 8.301 -10.656 -17.393 1.00 94.38 146 ARG A C 1
ATOM 1144 O O . ARG A 1 146 ? 8.419 -11.020 -18.556 1.00 94.38 146 ARG A O 1
ATOM 1151 N N . TYR A 1 147 ? 7.810 -9.475 -17.030 1.00 94.31 147 TYR A N 1
ATOM 1152 C CA . TYR A 1 147 ? 7.365 -8.463 -17.979 1.00 94.31 147 TYR A CA 1
ATOM 1153 C C . TYR A 1 147 ? 8.488 -7.494 -18.382 1.00 94.31 147 TYR A C 1
ATOM 1155 O O . TYR A 1 147 ? 8.588 -7.134 -19.549 1.00 94.31 147 TYR A O 1
ATOM 1163 N N . GLU A 1 148 ? 9.350 -7.108 -17.441 1.00 91.12 148 GLU A N 1
ATOM 1164 C CA . GLU A 1 148 ? 10.476 -6.193 -17.650 1.00 91.12 148 GLU A CA 1
ATOM 1165 C C . GLU A 1 148 ? 11.813 -6.908 -17.386 1.00 91.12 148 GLU A C 1
ATOM 1167 O O . GLU A 1 148 ? 11.880 -7.773 -16.506 1.00 91.12 148 GLU A O 1
ATOM 1172 N N . PRO A 1 149 ? 12.903 -6.532 -18.084 1.00 89.44 149 PRO A N 1
ATOM 1173 C CA . PRO A 1 149 ? 14.228 -7.131 -17.923 1.00 89.44 149 PRO A CA 1
ATOM 1174 C C . PRO A 1 149 ? 14.928 -6.629 -16.645 1.00 89.44 149 PRO A C 1
ATOM 1176 O O . PRO A 1 149 ? 15.962 -5.967 -16.695 1.00 89.44 149 PRO A O 1
ATOM 1179 N N . LEU A 1 150 ? 14.344 -6.918 -15.481 1.00 91.81 150 LEU A N 1
ATOM 1180 C CA . LEU A 1 150 ? 14.881 -6.547 -14.172 1.00 91.81 150 LEU A CA 1
ATOM 1181 C C . LEU A 1 150 ? 15.861 -7.617 -13.678 1.00 91.81 150 LEU A C 1
ATOM 1183 O O . LEU A 1 150 ? 15.492 -8.783 -13.522 1.00 91.81 150 LEU A O 1
ATOM 1187 N N . GLY A 1 151 ? 17.098 -7.217 -13.390 1.00 92.69 151 GLY A N 1
ATOM 1188 C CA . GLY A 1 151 ? 18.066 -8.065 -12.705 1.00 92.69 151 GLY A CA 1
ATOM 1189 C C . GLY A 1 151 ? 17.843 -8.101 -11.190 1.00 92.69 151 GLY A C 1
ATOM 1190 O O . GLY A 1 151 ? 16.994 -7.414 -10.616 1.00 92.69 151 GLY A O 1
ATOM 1191 N N . THR A 1 152 ? 18.614 -8.944 -10.505 1.00 94.00 152 THR A N 1
ATOM 1192 C CA . THR A 1 152 ? 18.494 -9.121 -9.051 1.00 94.00 152 THR A CA 1
ATOM 1193 C C . THR A 1 152 ? 18.857 -7.851 -8.282 1.00 94.00 152 THR A C 1
ATOM 1195 O O . THR A 1 152 ? 18.208 -7.542 -7.283 1.00 94.00 152 THR A O 1
ATOM 1198 N N . ALA A 1 153 ? 19.865 -7.103 -8.741 1.00 93.69 153 ALA A N 1
ATOM 1199 C CA . ALA A 1 153 ? 20.289 -5.866 -8.092 1.00 93.69 153 ALA A CA 1
ATOM 1200 C C . ALA A 1 153 ? 19.175 -4.811 -8.144 1.00 93.69 153 ALA A C 1
ATOM 1202 O O . ALA A 1 153 ? 18.845 -4.208 -7.126 1.00 93.69 153 ALA A O 1
ATOM 1203 N N . GLU A 1 154 ? 18.533 -4.664 -9.301 1.00 94.19 154 GLU A N 1
ATOM 1204 C CA . GLU A 1 154 ? 17.418 -3.752 -9.535 1.00 94.19 154 GLU A CA 1
ATOM 1205 C C . GLU A 1 154 ? 16.226 -4.091 -8.643 1.00 94.19 154 GLU A C 1
ATOM 1207 O O . GLU A 1 154 ? 15.664 -3.204 -8.001 1.00 94.19 154 GLU A O 1
ATOM 1212 N N . VAL A 1 155 ? 15.868 -5.375 -8.549 1.00 95.38 155 VAL A N 1
ATOM 1213 C CA . VAL A 1 155 ? 14.790 -5.840 -7.663 1.00 95.38 155 VAL A CA 1
ATOM 1214 C C . VAL A 1 155 ? 15.098 -5.500 -6.206 1.00 95.38 155 VAL A C 1
ATOM 1216 O O . VAL A 1 155 ? 14.238 -4.955 -5.515 1.00 95.38 155 VAL A O 1
ATOM 1219 N N . VAL A 1 156 ? 16.322 -5.763 -5.738 1.00 95.94 156 VAL A N 1
ATOM 1220 C CA . VAL A 1 156 ? 16.738 -5.439 -4.363 1.00 95.94 156 VAL A CA 1
ATOM 1221 C C . VAL A 1 156 ? 16.685 -3.931 -4.114 1.00 95.94 156 VAL A C 1
ATOM 1223 O O . VAL A 1 156 ? 16.164 -3.499 -3.081 1.00 95.94 156 VAL A O 1
ATOM 1226 N N . THR A 1 157 ? 17.162 -3.114 -5.055 1.00 95.44 157 THR A N 1
ATOM 1227 C CA . THR A 1 157 ? 17.096 -1.651 -4.954 1.00 95.44 157 THR A CA 1
ATOM 1228 C C . THR A 1 157 ? 15.651 -1.161 -4.890 1.00 95.44 157 THR A C 1
ATOM 1230 O O . THR A 1 157 ? 15.295 -0.434 -3.962 1.00 95.44 157 THR A O 1
ATOM 1233 N N . LEU A 1 158 ? 14.799 -1.584 -5.826 1.00 96.62 158 LEU A N 1
ATOM 1234 C CA . LEU A 1 158 ? 13.393 -1.178 -5.877 1.00 96.62 158 LEU A CA 1
ATOM 1235 C C . LEU A 1 158 ? 12.631 -1.621 -4.626 1.00 96.62 158 LEU A C 1
ATOM 1237 O O . LEU A 1 158 ? 11.875 -0.829 -4.068 1.00 96.62 158 LEU A O 1
ATOM 1241 N N . LEU A 1 159 ? 12.862 -2.845 -4.146 1.00 96.12 159 LEU A N 1
ATOM 1242 C CA . LEU A 1 159 ? 12.258 -3.352 -2.916 1.00 96.12 159 LEU A CA 1
ATOM 1243 C C . LEU A 1 159 ? 12.687 -2.531 -1.696 1.00 96.12 159 LEU A C 1
ATOM 1245 O O . LEU A 1 159 ? 11.851 -2.197 -0.860 1.00 96.12 159 LEU A O 1
ATOM 1249 N N . THR A 1 160 ? 13.969 -2.171 -1.607 1.00 95.12 160 THR A N 1
ATOM 1250 C CA . THR A 1 160 ? 14.498 -1.356 -0.504 1.00 95.12 160 THR A CA 1
ATOM 1251 C C . THR A 1 160 ? 13.862 0.034 -0.497 1.00 95.12 160 THR A C 1
ATOM 1253 O O . THR A 1 160 ? 13.389 0.494 0.544 1.00 95.12 160 THR A O 1
ATOM 1256 N N . VAL A 1 161 ? 13.788 0.686 -1.662 1.00 96.56 161 VAL A N 1
ATOM 1257 C CA . VAL A 1 161 ? 13.152 2.005 -1.808 1.00 96.56 161 VAL A CA 1
ATOM 1258 C C . VAL A 1 161 ? 11.656 1.924 -1.503 1.00 96.56 161 VAL A C 1
ATOM 1260 O O . VAL A 1 161 ? 11.138 2.751 -0.748 1.00 96.56 161 VAL A O 1
ATOM 1263 N N . PHE A 1 162 ? 10.968 0.905 -2.023 1.00 96.50 162 PHE A N 1
ATOM 1264 C CA . PHE A 1 162 ? 9.559 0.658 -1.734 1.00 96.50 162 PHE A CA 1
ATOM 1265 C C . PHE A 1 162 ? 9.320 0.507 -0.230 1.00 96.50 162 PHE A C 1
ATOM 1267 O O . PHE A 1 162 ? 8.476 1.215 0.324 1.00 96.50 162 PHE A O 1
ATOM 1274 N N . ALA A 1 163 ? 10.086 -0.366 0.431 1.00 94.31 163 ALA A N 1
ATOM 1275 C CA . ALA A 1 163 ? 9.936 -0.670 1.847 1.00 94.31 163 ALA A CA 1
ATOM 1276 C C . ALA A 1 163 ? 10.211 0.551 2.728 1.00 94.31 163 ALA A C 1
ATOM 1278 O O . ALA A 1 163 ? 9.459 0.810 3.669 1.00 94.31 163 ALA A O 1
ATOM 1279 N N . PHE A 1 164 ? 11.233 1.341 2.393 1.00 93.75 164 PHE A N 1
ATOM 1280 C CA . PHE A 1 164 ? 11.514 2.596 3.081 1.00 93.75 164 PHE A CA 1
ATOM 1281 C C . PHE A 1 164 ? 10.349 3.588 2.948 1.00 93.75 164 PHE A C 1
ATOM 1283 O O . PHE A 1 164 ? 9.866 4.109 3.955 1.00 93.75 164 PHE A O 1
ATOM 1290 N N . GLY A 1 165 ? 9.833 3.793 1.731 1.00 93.06 165 GLY A N 1
ATOM 1291 C CA . GLY A 1 165 ? 8.685 4.673 1.488 1.00 93.06 165 GLY A CA 1
ATOM 1292 C C . GLY A 1 165 ? 7.409 4.209 2.201 1.00 93.06 165 GLY A C 1
ATOM 1293 O O . GLY A 1 165 ? 6.737 5.007 2.857 1.00 93.06 165 GLY A O 1
ATOM 1294 N N . ALA A 1 166 ? 7.104 2.911 2.148 1.00 92.12 166 ALA A N 1
ATOM 1295 C CA . ALA A 1 166 ? 5.949 2.322 2.823 1.00 92.12 166 ALA A CA 1
ATOM 1296 C C . ALA A 1 166 ? 6.069 2.417 4.355 1.00 92.12 166 ALA A C 1
ATOM 1298 O O . ALA A 1 166 ? 5.093 2.729 5.044 1.00 92.12 166 ALA A O 1
ATOM 1299 N N . TYR A 1 167 ? 7.272 2.219 4.904 1.00 90.88 167 TYR A N 1
ATOM 1300 C CA . TYR A 1 167 ? 7.542 2.419 6.327 1.00 90.88 167 TYR A CA 1
ATOM 1301 C C . TYR A 1 167 ? 7.329 3.878 6.746 1.00 90.88 167 TYR A C 1
ATOM 1303 O O . TYR A 1 167 ? 6.609 4.126 7.715 1.00 90.88 167 TYR A O 1
ATOM 1311 N N . LEU A 1 168 ? 7.889 4.842 6.006 1.00 90.38 168 LEU A N 1
ATOM 1312 C CA . LEU A 1 168 ? 7.689 6.270 6.276 1.00 90.38 168 LEU A CA 1
ATOM 1313 C C . LEU A 1 168 ? 6.207 6.655 6.217 1.00 90.38 168 LEU A C 1
ATOM 1315 O O . LEU A 1 168 ? 5.717 7.347 7.112 1.00 90.38 168 LEU A O 1
ATOM 1319 N N . GLY A 1 169 ? 5.475 6.154 5.219 1.00 87.69 169 GLY A N 1
ATOM 1320 C CA . GLY A 1 169 ? 4.032 6.354 5.096 1.00 87.69 169 GLY A CA 1
ATOM 1321 C C . GLY A 1 169 ? 3.262 5.793 6.294 1.00 87.69 169 GLY A C 1
ATOM 1322 O O . GLY A 1 169 ? 2.451 6.497 6.901 1.00 87.69 169 GLY A O 1
ATOM 1323 N N . SER A 1 170 ? 3.559 4.555 6.702 1.00 87.50 170 SER A N 1
ATOM 1324 C CA . SER A 1 170 ? 2.945 3.944 7.886 1.00 87.50 170 SER A CA 1
ATOM 1325 C C . SER A 1 170 ? 3.301 4.688 9.176 1.00 87.50 170 SER A C 1
ATOM 1327 O O . SER A 1 170 ? 2.449 4.813 10.061 1.00 87.50 170 SER A O 1
ATOM 1329 N N . TRP A 1 171 ? 4.545 5.149 9.318 1.00 88.06 171 TRP A N 1
ATOM 1330 C CA . TRP A 1 171 ? 5.000 5.920 10.472 1.00 88.06 171 TRP A CA 1
ATOM 1331 C C . TRP A 1 171 ? 4.245 7.245 10.565 1.00 88.06 171 TRP A C 1
ATOM 1333 O O . TRP A 1 171 ? 3.685 7.551 11.619 1.00 88.06 171 TRP A O 1
ATOM 1343 N N . PHE A 1 172 ? 4.152 7.980 9.454 1.00 86.12 172 PHE A N 1
ATOM 1344 C CA . PHE A 1 172 ? 3.426 9.244 9.377 1.00 86.12 172 PHE A CA 1
ATOM 1345 C C . PHE A 1 172 ? 1.946 9.048 9.721 1.00 86.12 172 PHE A C 1
ATOM 1347 O O . PHE A 1 172 ? 1.422 9.716 10.613 1.00 86.12 172 PHE A O 1
ATOM 1354 N N . PHE A 1 173 ? 1.284 8.072 9.091 1.00 83.44 173 PHE A N 1
ATOM 1355 C CA . PHE A 1 173 ? -0.134 7.799 9.328 1.00 83.44 173 PHE A CA 1
ATOM 1356 C C . PHE A 1 173 ? -0.411 7.471 10.801 1.00 83.44 173 PHE A C 1
ATOM 1358 O O . PHE A 1 173 ? -1.358 7.983 11.395 1.00 83.44 173 PHE A O 1
ATOM 1365 N N . LYS A 1 174 ? 0.445 6.669 11.441 1.00 83.06 174 LYS A N 1
ATOM 1366 C CA . LYS A 1 174 ? 0.237 6.297 12.843 1.00 83.06 174 LYS A CA 1
ATOM 1367 C C . LYS A 1 174 ? 0.606 7.372 13.841 1.00 83.06 174 LYS A C 1
ATOM 1369 O O . LYS A 1 174 ? -0.150 7.581 14.781 1.00 83.06 174 LYS A O 1
ATOM 1374 N N . ARG A 1 175 ? 1.754 8.028 13.674 1.00 83.19 175 ARG A N 1
ATOM 1375 C CA . ARG A 1 175 ? 2.215 9.037 14.635 1.00 83.19 175 ARG A CA 1
ATOM 1376 C C . ARG A 1 175 ? 1.427 10.332 14.521 1.00 83.19 175 ARG A C 1
ATOM 1378 O O . ARG A 1 175 ? 1.097 10.922 15.543 1.00 83.19 175 ARG A O 1
ATOM 1385 N N . VAL A 1 176 ? 1.104 10.755 13.300 1.00 80.44 176 VAL A N 1
ATOM 1386 C CA . VAL A 1 176 ? 0.468 12.054 13.053 1.00 80.44 176 VAL A CA 1
ATOM 1387 C C . VAL A 1 176 ? -1.056 11.934 13.028 1.00 80.44 176 VAL A C 1
ATOM 1389 O O . VAL A 1 176 ? -1.738 12.703 13.708 1.00 80.44 176 VAL A O 1
ATOM 1392 N N . LEU A 1 177 ? -1.604 10.963 12.283 1.00 80.62 177 LEU A N 1
ATOM 1393 C CA . LEU A 1 177 ? -3.053 10.885 12.033 1.00 80.62 177 LEU A CA 1
ATOM 1394 C C . LEU A 1 177 ? -3.821 10.016 13.033 1.00 80.62 177 LEU A C 1
ATOM 1396 O O . LEU A 1 177 ? -4.990 10.297 13.288 1.00 80.62 177 LEU A O 1
ATOM 1400 N N . LEU A 1 178 ? -3.193 8.982 13.596 1.00 81.50 178 LEU A N 1
ATOM 1401 C CA . LEU A 1 178 ? -3.827 8.078 14.568 1.00 81.50 178 LEU A CA 1
ATOM 1402 C C . LEU A 1 178 ? -3.238 8.177 15.984 1.00 81.50 178 LEU A C 1
ATOM 1404 O O . LEU A 1 178 ? -3.685 7.467 16.885 1.00 81.50 178 LEU A O 1
ATOM 1408 N N . GLY A 1 179 ? -2.250 9.048 16.198 1.00 79.75 179 GLY A N 1
ATOM 1409 C CA . GLY A 1 179 ? -1.644 9.268 17.508 1.00 79.75 179 GLY A CA 1
ATOM 1410 C C . GLY A 1 179 ? -2.622 9.967 18.448 1.00 79.75 179 GLY A C 1
ATOM 1411 O O . GLY A 1 179 ? -3.200 10.994 18.084 1.00 79.75 179 GLY A O 1
ATOM 1412 N N . LYS A 1 180 ? -2.799 9.431 19.664 1.00 77.50 180 LYS A N 1
ATOM 1413 C CA . LYS A 1 180 ? -3.587 10.110 20.699 1.00 77.50 180 LYS A CA 1
ATOM 1414 C C . LYS A 1 180 ? -2.851 11.394 21.115 1.00 77.50 180 LYS A C 1
ATOM 1416 O O . LYS A 1 180 ? -1.710 11.284 21.555 1.00 77.50 180 LYS A O 1
ATOM 1421 N N . PRO A 1 181 ? -3.452 12.594 20.999 1.00 76.81 181 PRO A N 1
ATOM 1422 C CA . PRO A 1 181 ? -2.803 13.826 21.461 1.00 76.81 181 PRO A CA 1
ATOM 1423 C C . PRO A 1 181 ? -2.657 13.885 22.984 1.00 76.81 181 PRO A C 1
ATOM 1425 O O . PRO A 1 181 ? -1.731 14.509 23.482 1.00 76.81 181 PRO A O 1
ATOM 1428 N N . GLN A 1 182 ? -3.573 13.244 23.707 1.00 81.44 182 GLN A N 1
ATOM 1429 C CA . GLN A 1 182 ? -3.583 13.151 25.162 1.00 81.44 182 GLN A CA 1
ATOM 1430 C C . GLN A 1 182 ? -4.133 11.784 25.575 1.00 81.44 182 GLN A C 1
ATOM 1432 O O . GLN A 1 182 ? -4.878 11.157 24.816 1.00 81.44 182 GLN A O 1
ATOM 1437 N N . GLU A 1 183 ? -3.778 11.324 26.770 1.00 81.00 183 GLU A N 1
ATOM 1438 C CA . GLU A 1 183 ? -4.137 9.988 27.261 1.00 81.00 183 GLU A CA 1
ATOM 1439 C C . GLU A 1 183 ? -5.662 9.820 27.401 1.00 81.00 183 GLU A C 1
ATOM 1441 O O . GLU A 1 183 ? -6.238 8.865 26.873 1.00 81.00 183 GLU A O 1
ATOM 1446 N N . ASN A 1 184 ? -6.330 10.840 27.950 1.00 84.06 184 ASN A N 1
ATOM 1447 C CA . ASN A 1 184 ? -7.787 10.934 28.084 1.00 84.06 184 ASN A CA 1
ATOM 1448 C C . ASN A 1 184 ? -8.410 11.722 26.926 1.00 84.06 184 ASN A C 1
ATOM 1450 O O . ASN A 1 184 ? -9.030 12.774 27.105 1.00 84.06 184 ASN A O 1
ATOM 1454 N N . TYR A 1 185 ? -8.183 11.268 25.696 1.00 81.94 185 TYR A N 1
ATOM 1455 C CA . TYR A 1 185 ? -8.781 11.908 24.530 1.00 81.94 185 TYR A CA 1
ATOM 1456 C C . TYR A 1 185 ? -10.259 11.485 24.385 1.00 81.94 185 TYR A C 1
ATOM 1458 O O . TYR A 1 185 ? -10.528 10.297 24.206 1.00 81.94 185 TYR A O 1
ATOM 1466 N N . PRO A 1 186 ? -11.227 12.423 24.459 1.00 82.12 186 PRO A N 1
ATOM 1467 C CA . PRO A 1 186 ? -12.647 12.097 24.638 1.00 82.12 186 PRO A CA 1
ATOM 1468 C C . PRO A 1 186 ? -13.354 11.625 23.360 1.00 82.12 186 PRO A C 1
ATOM 1470 O O . PRO A 1 186 ? -14.523 11.252 23.410 1.00 82.12 186 PRO A O 1
ATOM 1473 N N . ARG A 1 187 ? -12.688 11.678 22.199 1.00 80.00 187 ARG A N 1
ATOM 1474 C CA . ARG A 1 187 ? -13.291 11.361 20.898 1.00 80.00 187 ARG A CA 1
ATOM 1475 C C . ARG A 1 187 ? -12.689 10.087 20.309 1.00 80.00 187 ARG A C 1
ATOM 1477 O O . ARG A 1 187 ? -11.497 9.837 20.487 1.00 80.00 187 ARG A O 1
ATOM 1484 N N . PRO A 1 188 ? -13.467 9.301 19.547 1.00 77.88 188 PRO A N 1
ATOM 1485 C CA . PRO A 1 188 ? -12.895 8.227 18.749 1.00 77.88 188 PRO A CA 1
ATOM 1486 C C . PRO A 1 188 ? -11.912 8.817 17.730 1.00 77.88 188 PRO A C 1
ATOM 1488 O O . PRO A 1 188 ? -12.219 9.784 17.028 1.00 77.88 188 PRO A O 1
ATOM 1491 N N . LEU A 1 189 ? -10.711 8.244 17.661 1.00 78.25 189 LEU A N 1
ATOM 1492 C CA . LEU A 1 189 ? -9.676 8.701 16.740 1.00 78.25 189 LEU A CA 1
ATOM 1493 C C . LEU A 1 189 ? -9.902 8.104 15.358 1.00 78.25 189 LEU A C 1
ATOM 1495 O O . LEU A 1 189 ? -9.713 6.908 15.142 1.00 78.25 189 LEU A O 1
ATOM 1499 N N . SER A 1 190 ? -10.251 8.970 14.412 1.00 83.06 190 SER A N 1
ATOM 1500 C CA . SER A 1 190 ? -10.175 8.681 12.986 1.00 83.06 190 SER A CA 1
ATOM 1501 C C . SER A 1 190 ? -9.259 9.692 12.308 1.00 83.06 190 SER A C 1
ATOM 1503 O O . SER A 1 190 ? -9.145 10.847 12.730 1.00 83.06 190 SER A O 1
ATOM 1505 N N . SER A 1 191 ? -8.623 9.275 11.215 1.00 80.62 191 SER A N 1
ATOM 1506 C CA . SER A 1 191 ? -7.749 10.151 10.428 1.00 80.62 191 SER A CA 1
ATOM 1507 C C . SER A 1 191 ? -8.483 11.410 9.941 1.00 80.62 191 SER A C 1
ATOM 1509 O O . SER A 1 191 ? -7.892 12.483 9.885 1.00 80.62 191 SER A O 1
ATOM 1511 N N . ARG A 1 192 ? -9.793 11.326 9.666 1.00 82.19 192 ARG A N 1
ATOM 1512 C CA . ARG A 1 192 ? -10.642 12.480 9.317 1.00 82.19 192 ARG A CA 1
ATOM 1513 C C . ARG A 1 192 ? -10.770 13.489 10.447 1.00 82.19 192 ARG A C 1
ATOM 1515 O O . ARG A 1 192 ? -10.576 14.682 10.219 1.00 82.19 192 ARG A O 1
ATOM 1522 N N . VAL A 1 193 ? -11.131 13.016 11.641 1.00 82.56 193 VAL A N 1
ATOM 1523 C CA . VAL A 1 193 ? -11.285 13.878 12.821 1.00 82.56 193 VAL A CA 1
ATOM 1524 C C . VAL A 1 193 ? -9.954 14.556 13.114 1.00 82.56 193 VAL A C 1
ATOM 1526 O O . VAL A 1 193 ? -9.917 15.775 13.263 1.00 82.56 193 VAL A O 1
ATOM 1529 N N . ARG A 1 194 ? -8.850 13.802 13.057 1.00 82.94 194 ARG A N 1
ATOM 1530 C CA . ARG A 1 194 ? -7.515 14.339 13.309 1.00 82.94 194 ARG A CA 1
ATOM 1531 C C . ARG A 1 194 ? -7.099 15.413 12.306 1.00 82.94 194 ARG A C 1
ATOM 1533 O O . ARG A 1 194 ? -6.621 16.460 12.726 1.00 82.94 194 ARG A O 1
ATOM 1540 N N . ILE A 1 195 ? -7.318 15.206 11.005 1.00 79.56 195 ILE A N 1
ATOM 1541 C CA . ILE A 1 195 ? -7.015 16.227 9.984 1.00 79.56 195 ILE A CA 1
ATOM 1542 C C . ILE A 1 195 ? -7.874 17.478 10.185 1.00 79.56 195 ILE A C 1
ATOM 1544 O O . ILE A 1 195 ? -7.352 18.586 10.098 1.00 79.56 195 ILE A O 1
ATOM 1548 N N . ARG A 1 196 ? -9.171 17.331 10.491 1.00 80.88 196 ARG A N 1
ATOM 1549 C CA . ARG A 1 196 ? -10.044 18.483 10.786 1.00 80.88 196 ARG A CA 1
ATOM 1550 C C . ARG A 1 196 ? -9.563 19.266 12.004 1.00 80.88 196 ARG A C 1
ATOM 1552 O O . ARG A 1 196 ? -9.607 20.491 11.987 1.00 80.88 196 ARG A O 1
ATOM 1559 N N . GLU A 1 197 ? -9.101 18.579 13.042 1.00 81.25 197 GLU A N 1
ATOM 15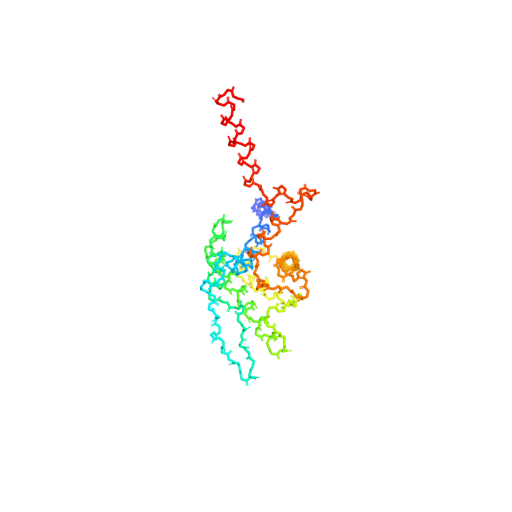60 C CA . GLU A 1 197 ? -8.536 19.222 14.230 1.00 81.25 197 GLU A CA 1
ATOM 1561 C C . GLU A 1 197 ? -7.211 19.910 13.929 1.00 81.25 197 GLU A C 1
ATOM 1563 O O . GLU A 1 197 ? -7.041 21.059 14.314 1.00 81.25 197 GLU A O 1
ATOM 1568 N N . LEU A 1 198 ? -6.312 19.272 13.176 1.00 76.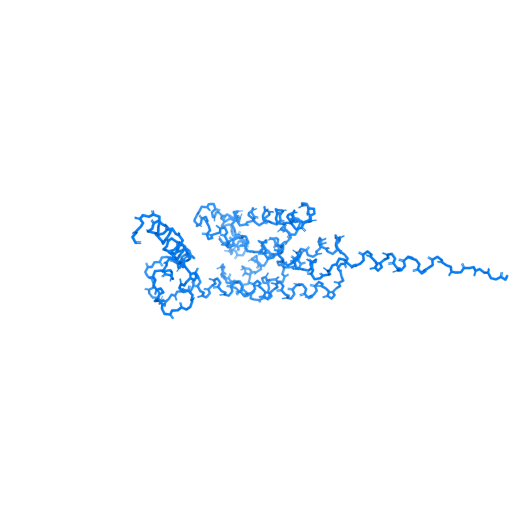94 198 LEU A N 1
ATOM 1569 C CA . LEU A 1 198 ? -5.070 19.910 12.736 1.00 76.94 198 LEU A CA 1
ATOM 1570 C C . LEU A 1 198 ? -5.352 21.167 11.904 1.00 76.94 198 LEU A C 1
ATOM 1572 O O . LEU A 1 198 ? -4.706 22.184 12.123 1.00 76.94 198 LEU A O 1
ATOM 1576 N N . ARG A 1 199 ? -6.352 21.150 11.015 1.00 74.62 199 ARG A N 1
ATOM 1577 C CA . ARG A 1 199 ? -6.760 22.347 10.255 1.00 74.62 199 ARG A CA 1
ATOM 1578 C C . ARG A 1 199 ? -7.293 23.474 11.147 1.00 74.62 199 ARG A C 1
ATOM 1580 O O . ARG A 1 199 ? -7.006 24.631 10.877 1.00 74.62 199 ARG A O 1
ATOM 1587 N N . ARG A 1 200 ? -8.050 23.144 12.203 1.00 74.19 200 ARG A N 1
ATOM 1588 C CA . ARG A 1 200 ? -8.697 24.128 13.098 1.00 74.19 200 ARG A CA 1
ATOM 1589 C C . ARG A 1 200 ? -7.803 24.649 14.222 1.00 74.19 200 ARG A C 1
ATOM 1591 O O . ARG A 1 200 ? -7.989 25.774 14.664 1.00 74.19 200 ARG A O 1
ATOM 1598 N N . CYS A 1 201 ? -6.898 23.819 14.728 1.00 68.50 201 CYS A N 1
ATOM 1599 C CA . CYS A 1 201 ? -6.077 24.112 15.901 1.00 68.50 201 CYS A CA 1
ATOM 1600 C C . CYS A 1 201 ? -4.641 24.511 15.544 1.00 68.50 201 CYS A C 1
ATOM 1602 O O . CYS A 1 201 ? -3.886 24.845 16.453 1.00 68.50 201 CYS A O 1
ATOM 1604 N N . SER A 1 202 ? -4.237 24.469 14.266 1.00 60.88 202 SER A N 1
ATOM 1605 C CA . SER A 1 202 ? -2.918 24.971 13.868 1.00 60.88 202 SER A CA 1
ATOM 1606 C C . SER A 1 202 ? -2.897 26.487 14.047 1.00 60.88 202 SER A C 1
ATOM 1608 O O . SER A 1 202 ? -3.662 27.169 13.367 1.00 60.88 202 SER A O 1
ATOM 1610 N N . PRO A 1 203 ? -2.051 27.049 14.927 1.00 56.94 203 PRO A N 1
ATOM 1611 C CA . PRO A 1 203 ? -1.887 28.491 14.963 1.00 56.94 203 PRO A CA 1
ATOM 1612 C C . PRO A 1 203 ? -1.297 28.981 13.626 1.00 56.94 203 PRO A C 1
ATOM 1614 O O . PRO A 1 203 ? -0.501 28.259 13.013 1.00 56.94 203 PRO A O 1
ATOM 1617 N N . PRO A 1 204 ? -1.609 30.214 13.186 1.00 56.81 204 PRO A N 1
ATOM 1618 C CA . PRO A 1 204 ? -1.139 30.780 11.912 1.00 56.81 204 PRO A CA 1
ATOM 1619 C C . PRO A 1 204 ? 0.395 30.905 11.787 1.00 56.81 204 PRO A C 1
ATOM 1621 O O . PRO A 1 204 ? 0.897 31.281 10.735 1.00 56.81 204 PRO A O 1
ATOM 1624 N N . LEU A 1 205 ? 1.145 30.573 12.844 1.00 50.91 205 LEU A N 1
ATOM 1625 C CA . LEU A 1 205 ? 2.605 30.671 12.948 1.00 50.91 205 LEU A CA 1
ATOM 1626 C C . LEU A 1 205 ? 3.358 29.400 12.497 1.00 50.91 205 LEU A C 1
ATOM 1628 O O . LEU A 1 205 ? 4.586 29.408 12.453 1.00 50.91 205 LEU A O 1
ATOM 1632 N N . LEU A 1 206 ? 2.663 28.305 12.159 1.00 56.88 206 LEU A N 1
ATOM 1633 C CA . LEU A 1 206 ? 3.284 27.090 11.608 1.00 56.88 206 LEU A CA 1
ATOM 1634 C C . LEU A 1 206 ? 3.309 27.139 10.067 1.00 56.88 206 LEU A C 1
ATOM 1636 O O . LEU A 1 206 ? 2.257 27.349 9.461 1.00 56.88 206 LEU A O 1
ATOM 1640 N N . PRO A 1 207 ? 4.442 26.837 9.398 1.00 55.53 207 PRO A N 1
ATOM 1641 C CA . PRO A 1 207 ? 4.540 26.858 7.929 1.00 55.53 207 PRO A CA 1
ATOM 1642 C C . PRO A 1 207 ? 3.564 25.890 7.232 1.00 55.53 207 PRO A C 1
ATOM 1644 O O . PRO A 1 207 ? 3.223 26.070 6.065 1.00 55.53 207 PRO A O 1
ATOM 1647 N N . PHE A 1 208 ? 3.052 24.890 7.955 1.00 56.59 208 PHE A N 1
ATOM 1648 C CA . PHE A 1 208 ? 2.045 23.947 7.464 1.00 56.59 208 PHE A CA 1
ATOM 1649 C C . PHE A 1 208 ? 0.610 24.504 7.444 1.00 56.59 208 PHE A C 1
ATOM 1651 O O . PHE A 1 208 ? -0.247 23.905 6.798 1.00 56.59 208 PHE A O 1
ATOM 1658 N N . HIS A 1 209 ? 0.328 25.641 8.093 1.00 59.62 209 HIS A N 1
ATOM 1659 C CA . HIS A 1 209 ? -1.011 26.246 8.106 1.00 59.62 209 HIS A CA 1
ATOM 1660 C C . HIS A 1 209 ? -1.486 26.620 6.691 1.00 59.62 209 HIS A C 1
ATOM 1662 O O . HIS A 1 209 ? -2.635 26.367 6.335 1.00 59.62 209 HIS A O 1
ATOM 1668 N N . VAL A 1 210 ? -0.582 27.143 5.851 1.00 59.31 210 VAL A N 1
ATOM 1669 C CA . VAL A 1 210 ? -0.865 27.477 4.442 1.00 59.31 210 VAL A CA 1
ATOM 1670 C C . VAL A 1 210 ? -1.242 26.229 3.641 1.00 59.31 210 VAL A C 1
ATOM 1672 O O . VAL A 1 210 ? -2.205 26.257 2.885 1.00 59.31 210 VAL A O 1
ATOM 1675 N N . TRP A 1 211 ? -0.528 25.117 3.844 1.00 58.03 211 TRP A N 1
ATOM 1676 C CA . TRP A 1 211 ? -0.784 23.845 3.155 1.00 58.03 211 TRP A CA 1
ATOM 1677 C C . TRP A 1 211 ? -2.076 23.154 3.604 1.00 58.03 211 TRP A C 1
ATOM 1679 O O . TRP A 1 211 ? -2.715 22.452 2.823 1.00 58.03 211 TRP A O 1
ATOM 1689 N N . LEU A 1 212 ? -2.466 23.337 4.863 1.00 59.25 212 LEU A N 1
ATOM 1690 C CA . LEU A 1 212 ? -3.662 22.721 5.432 1.00 59.25 212 LEU A CA 1
ATOM 1691 C C . LEU A 1 212 ? -4.956 23.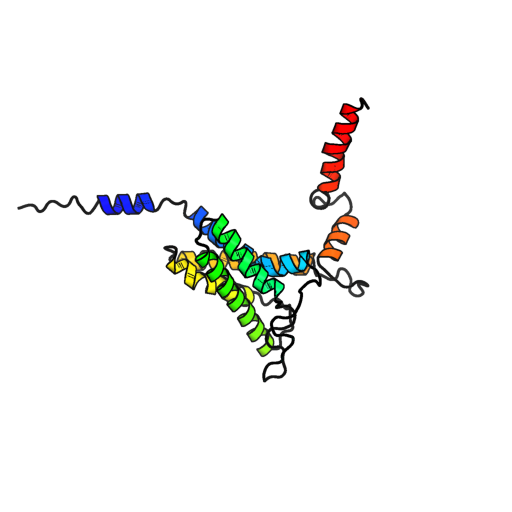474 5.079 1.00 59.25 212 LEU A C 1
ATOM 1693 O O . LEU A 1 212 ? -6.005 22.830 5.011 1.00 59.25 212 LEU A O 1
ATOM 1697 N N . ASN A 1 213 ? -4.863 24.780 4.798 1.00 62.69 213 ASN A N 1
ATOM 1698 C CA . ASN A 1 213 ? -5.979 25.674 4.461 1.00 62.69 213 ASN A CA 1
ATOM 1699 C C . ASN A 1 213 ? -5.800 26.337 3.076 1.00 62.69 213 ASN A C 1
ATOM 1701 O O . ASN A 1 213 ? -6.126 27.507 2.887 1.00 62.69 213 ASN A O 1
ATOM 1705 N N . ILE A 1 214 ? -5.284 25.592 2.088 1.00 63.47 214 ILE A N 1
ATOM 1706 C CA . ILE A 1 214 ? -5.129 26.085 0.704 1.00 63.47 214 ILE A CA 1
ATOM 1707 C C . ILE A 1 214 ? -6.468 26.586 0.139 1.00 63.47 214 ILE A C 1
ATOM 1709 O O . ILE A 1 214 ? -6.477 27.579 -0.582 1.00 63.47 214 ILE A O 1
ATOM 1713 N N . GLU A 1 215 ? -7.591 25.949 0.489 1.00 60.97 215 GLU A N 1
ATOM 1714 C CA . GLU A 1 215 ? -8.934 26.398 0.087 1.00 60.97 215 GLU A CA 1
ATOM 1715 C C . GLU A 1 215 ? -9.216 27.838 0.534 1.00 60.97 215 GLU A C 1
ATOM 1717 O O . GLU A 1 215 ? -9.625 28.651 -0.292 1.00 60.97 215 GLU A O 1
ATOM 1722 N N . ASP A 1 216 ? -8.915 28.187 1.788 1.00 62.97 216 ASP A N 1
ATOM 1723 C CA . ASP A 1 216 ? -9.125 29.541 2.316 1.00 62.97 216 ASP A CA 1
ATOM 1724 C C . ASP A 1 216 ? -8.175 30.554 1.663 1.00 62.97 216 ASP A C 1
ATOM 1726 O O . ASP A 1 216 ? -8.564 31.687 1.371 1.00 62.97 216 ASP A O 1
ATOM 1730 N N . VAL A 1 217 ? -6.933 30.146 1.376 1.00 64.31 217 VAL A N 1
ATOM 1731 C CA . VAL A 1 217 ? -5.950 30.992 0.681 1.00 64.31 217 VAL A CA 1
ATOM 1732 C C . VAL A 1 217 ? -6.378 31.252 -0.764 1.00 64.31 217 VAL A C 1
ATOM 1734 O O . VAL A 1 217 ? -6.332 32.398 -1.209 1.00 64.31 217 VAL A O 1
ATOM 1737 N N . ILE A 1 218 ? -6.833 30.229 -1.491 1.00 66.62 218 ILE A N 1
ATOM 1738 C CA . ILE A 1 218 ? -7.366 30.365 -2.853 1.00 66.62 218 ILE A CA 1
ATOM 1739 C C . ILE A 1 218 ? -8.622 31.239 -2.833 1.00 66.62 218 ILE A C 1
ATOM 1741 O O . ILE A 1 218 ? -8.726 32.182 -3.616 1.00 66.62 218 ILE A O 1
ATOM 1745 N N . TYR A 1 219 ? -9.553 30.987 -1.916 1.00 71.19 219 TYR A N 1
ATOM 1746 C CA . TYR A 1 219 ? -10.780 31.767 -1.808 1.00 71.19 219 TYR A CA 1
ATOM 1747 C C . TYR A 1 219 ? -10.488 33.250 -1.540 1.00 71.19 219 TYR A C 1
ATOM 1749 O O . TYR A 1 219 ? -10.985 34.124 -2.252 1.00 71.19 219 TYR A O 1
ATOM 1757 N N . HIS A 1 220 ? -9.617 33.563 -0.579 1.00 66.38 220 HIS A N 1
ATOM 1758 C CA . HIS A 1 220 ? -9.283 34.952 -0.269 1.00 66.38 220 HIS A CA 1
ATOM 1759 C C . HIS A 1 220 ? -8.419 35.628 -1.341 1.00 66.38 220 HIS A C 1
ATOM 1761 O O . HIS A 1 220 ? -8.684 36.774 -1.711 1.00 66.38 220 HIS A O 1
ATOM 1767 N N . GLN A 1 221 ? -7.385 34.957 -1.852 1.00 71.75 221 GLN A N 1
ATOM 1768 C CA . GLN A 1 221 ? -6.437 35.598 -2.766 1.00 71.75 221 GLN A CA 1
ATOM 1769 C C . GLN A 1 221 ? -6.881 35.602 -4.226 1.00 71.75 221 GLN A C 1
ATOM 1771 O O . GLN A 1 221 ? -6.538 36.544 -4.940 1.00 71.75 221 GLN A O 1
ATOM 1776 N N . LEU A 1 222 ? -7.612 34.582 -4.682 1.00 69.12 222 LEU A N 1
ATOM 1777 C CA . LEU A 1 222 ? -8.053 34.480 -6.073 1.00 69.12 222 LEU A CA 1
ATOM 1778 C C . LEU A 1 222 ? -9.505 34.901 -6.248 1.00 69.12 222 LEU A C 1
ATOM 1780 O O . LEU A 1 222 ? -9.778 35.651 -7.176 1.00 69.12 222 LEU A O 1
ATOM 1784 N N . ILE A 1 223 ? -10.428 34.473 -5.386 1.00 70.81 223 ILE A N 1
ATOM 1785 C CA . ILE A 1 223 ? -11.853 34.787 -5.576 1.00 70.81 223 ILE A CA 1
ATOM 1786 C C . ILE A 1 223 ? -12.147 36.184 -5.034 1.00 70.81 223 ILE A C 1
ATOM 1788 O O . ILE A 1 223 ? -12.433 37.085 -5.818 1.00 70.81 223 ILE A O 1
ATOM 1792 N N . MET A 1 224 ? -11.960 36.408 -3.731 1.00 72.62 224 MET A N 1
ATOM 1793 C CA . MET A 1 224 ? -12.294 37.684 -3.085 1.00 72.62 224 MET A CA 1
ATOM 1794 C C . MET A 1 224 ? -11.498 38.863 -3.660 1.00 72.62 224 MET A C 1
ATOM 1796 O O . MET A 1 224 ? -12.064 39.906 -3.979 1.00 72.62 224 MET A O 1
ATOM 1800 N N . LYS A 1 225 ? -10.183 38.711 -3.855 1.00 76.25 225 LYS A N 1
ATOM 1801 C CA . LYS A 1 225 ? -9.340 39.784 -4.416 1.00 76.25 225 LYS A CA 1
ATOM 1802 C C . LYS A 1 225 ? -9.657 40.104 -5.882 1.00 76.25 225 LYS A C 1
ATOM 1804 O O . LYS A 1 225 ? -9.391 41.221 -6.327 1.00 76.25 225 LYS A O 1
ATOM 1809 N N . SER A 1 226 ? -10.170 39.138 -6.645 1.00 73.69 226 SER A N 1
ATOM 1810 C CA . SER A 1 226 ? -10.590 39.375 -8.031 1.00 73.69 226 SER A CA 1
ATOM 1811 C C . SER A 1 226 ? -11.978 39.997 -8.081 1.00 73.69 226 SER A C 1
ATOM 1813 O O . SER A 1 226 ? -12.182 40.926 -8.855 1.00 73.69 226 SER A O 1
ATOM 1815 N N . THR A 1 227 ? -12.903 39.571 -7.215 1.00 76.56 227 THR A N 1
ATOM 1816 C CA . THR A 1 227 ? -14.231 40.188 -7.107 1.00 76.56 227 THR A CA 1
ATOM 1817 C C . THR A 1 227 ? -14.158 41.622 -6.596 1.00 76.56 227 THR A C 1
ATOM 1819 O O . THR A 1 227 ? -14.824 42.475 -7.166 1.00 76.56 227 THR A O 1
ATOM 1822 N N . PHE A 1 228 ? -13.315 41.933 -5.603 1.00 77.12 228 PHE A N 1
ATOM 1823 C CA . PHE A 1 228 ? -13.129 43.316 -5.139 1.00 77.12 228 PHE A CA 1
ATOM 1824 C C . PHE A 1 228 ? -12.537 44.215 -6.229 1.00 77.12 228 PHE A C 1
ATOM 1826 O O . PHE A 1 228 ? -13.083 45.280 -6.499 1.00 77.12 228 PHE A O 1
ATOM 1833 N N . ARG A 1 229 ? -11.519 43.732 -6.961 1.00 77.50 229 ARG A N 1
ATOM 1834 C CA . ARG A 1 229 ? -10.973 44.459 -8.120 1.00 77.50 229 ARG A CA 1
ATOM 1835 C C . ARG A 1 229 ? -11.996 44.677 -9.236 1.00 77.50 229 ARG A C 1
ATOM 1837 O O . ARG A 1 229 ? -11.982 45.734 -9.852 1.00 77.50 229 ARG A O 1
ATOM 1844 N N . LEU A 1 230 ? -12.871 43.704 -9.496 1.00 79.75 230 LEU A N 1
ATOM 1845 C CA . LEU A 1 230 ? -13.951 43.831 -10.484 1.00 79.75 230 LEU A CA 1
ATOM 1846 C C . LEU A 1 230 ? -15.066 44.781 -10.025 1.00 79.75 230 LEU A C 1
ATOM 1848 O O . LEU A 1 230 ? -15.675 45.441 -10.859 1.00 79.75 230 LEU A O 1
ATOM 1852 N N . LEU A 1 231 ? -15.318 44.861 -8.718 1.00 84.75 231 LEU A N 1
ATOM 1853 C CA . LEU A 1 231 ? -16.297 45.768 -8.115 1.00 84.75 231 LEU A CA 1
ATOM 1854 C C . LEU A 1 231 ? -15.738 47.180 -7.854 1.00 84.75 231 LEU A C 1
ATOM 1856 O O . LEU A 1 231 ? -16.493 48.047 -7.423 1.00 84.75 231 LEU A O 1
ATOM 1860 N N . GLY A 1 232 ? -14.451 47.425 -8.131 1.00 69.38 232 GLY A N 1
ATOM 1861 C CA . GLY A 1 232 ? -13.811 48.736 -7.968 1.00 69.38 232 GLY A CA 1
ATOM 1862 C C . GLY A 1 232 ? -13.593 49.166 -6.512 1.00 69.38 232 GLY A C 1
ATOM 1863 O O . GLY A 1 232 ? -13.494 50.364 -6.253 1.00 69.38 232 GLY A O 1
ATOM 1864 N N . LEU A 1 233 ? -13.542 48.203 -5.585 1.00 58.97 233 LEU A N 1
ATOM 1865 C CA . LEU A 1 233 ? -13.301 48.395 -4.149 1.00 58.97 233 LEU A CA 1
ATOM 1866 C C . LEU A 1 233 ? -11.852 48.065 -3.766 1.00 58.97 233 LEU A C 1
ATOM 1868 O O . LEU A 1 233 ? -11.290 47.091 -4.325 1.00 58.97 233 LEU A O 1
#

Sequence (233 aa):
MAEHPLGRFDDRLNFRAAADRPMILLYAKILILLWSINFAPPLLAHFLDTRWDRPFDRNRLFRDGRPLFGPHKTDRGLIGALLMGTGIGLLLGFPWWVGLGCAVLSMVGDLSTSFIKRRVGLTSGTVTPGIDQLLEGLLPFAVLVRYEPLGTAEVVTLLTVFAFGAYLGSWFFKRVLLGKPQENYPRPLSSRVRIRELRRCSPPLLPFHVWLNIEDVIYHQLIMKSTFRLLGL

Foldseek 3Di:
DDDDPPPPPVVVVVVVVVVPPPVVLVLVLLLCLLVQLLVQLLVCCQVQVPPQQQAPQNQDADPVRWGQQDSSRTPRSLVRSQCRQQVSCVVSPHHSCLSNLLNVQLVVQQSVLSRVCRVVPHHPPDDDQPSNLQRNLLRSVVSVVVVDVDDPVNSVVSSVVSSVVSVVVSCCCCCQQVNDPDPPDPDDGDSNVSLVCCQVVVDPPDPCNCVSPVVVVCCVVPVVVVVCVVVVD

Radius of gyration: 24.03 Å; chains: 1; bounding box: 60×72×75 Å

Secondary structure (DSSP, 8-state):
------HHHHHHHHHHHSS-S-HHHHHHHHHHHHHHHHHHHHHHHHHHTTTT--BTTTT-B-TTSSBSS-TTSBHHHHHHHHHHHHHHHHHTT--HHHHHHHHHHHHHHHHHHHHHHHHTTPPTT---TTHHHHHHHHTTHHHHHHHS---HHHHHHHHHHHHHHHHHHHHHIIIIIS--SSTT--S---HHHHHHHHHHH--TTSTHHHHHTHHHHHIIIIIIHHHHHHHT-